Protein AF-R6WG54-F1 (afdb_monomer)

Mean predicted aligned error: 18.82 Å

Sequence (288 aa):
MKKIFFITALLAVSVAVSACHTVIPIDESSAAQSDEASYAVSVESTVNMSEEPSSEENSRDPESSEAPSVPSYESSETFSEPSSEETSEEPSEEPSETSEEPSTPDESSQADDTPVLGSLFAPYYRIMKSGKYMLKTVESKIVGGEAMPYTTTIYRDGDKAYITIEESYGATSELLIRDGSTYWLDAMSKQAIRSDGTESLDAERVLFTEGIRYLRKDIITRFDNEYECEVYTDSRGQEFTFGFSSGGVIQLYRFYDKEKKDTITIDIDVSANITAGIFEIPDDYSIS

Foldseek 3Di:
DDDDDDDPPPPPPPPPPPDDDDDDDDDDDDDDDDDDDDDDDDDDDDDDDDDDDDDDDDDDDDDDDDDDDDDDDDDDDDDDDDDDDDDDDDDDDDDDDDDDDPDDPPPPPPPPLPAPDDPLCVVLLVLVVVQFKKKKKWAWDQDPNDTWIKIWIWGGDHQWIWIWIATNVRDIWIWIGDPQWIWTADPVVLATEIDHGDDDDVSVVLDQSAQKHWDDWDWDADPNFIWTKTWIAHPVRFIKIWTAHPVSFTFWIWGQDPVVNDIGIMTMHMGSDDDPPSNPRDPSHDYD

Structure (mmCIF, N/CA/C/O backbone):
data_AF-R6WG54-F1
#
_entry.id   AF-R6WG54-F1
#
loop_
_atom_site.group_PDB
_atom_site.id
_atom_site.type_symbol
_atom_site.label_atom_id
_atom_site.label_alt_id
_atom_site.label_comp_id
_atom_site.label_asym_id
_atom_site.label_entity_id
_atom_site.label_seq_id
_atom_site.pdbx_PDB_ins_code
_atom_site.Cartn_x
_atom_site.Cartn_y
_atom_site.Cartn_z
_atom_site.occupancy
_atom_site.B_iso_or_equiv
_atom_site.auth_seq_id
_atom_site.auth_comp_id
_atom_site.auth_asym_id
_atom_site.auth_atom_id
_atom_site.pdbx_PDB_model_num
ATOM 1 N N . MET A 1 1 ? 14.558 -21.535 15.789 1.00 32.94 1 MET A N 1
ATOM 2 C CA . MET A 1 1 ? 14.447 -20.077 16.015 1.00 32.94 1 MET A CA 1
ATOM 3 C C . MET A 1 1 ? 15.126 -19.362 14.854 1.00 32.94 1 MET A C 1
ATOM 5 O O . MET A 1 1 ? 16.347 -19.397 14.770 1.00 32.94 1 MET A O 1
ATOM 9 N N . LYS A 1 2 ? 14.358 -18.817 13.904 1.00 29.52 2 LYS A N 1
ATOM 10 C CA . LYS A 1 2 ? 14.898 -18.012 12.796 1.00 29.52 2 LYS A CA 1
ATOM 11 C C . LYS A 1 2 ? 15.005 -16.565 13.281 1.00 29.52 2 LYS A C 1
ATOM 13 O O . LYS A 1 2 ? 13.999 -15.987 13.674 1.00 29.52 2 LYS A O 1
ATOM 18 N N . LYS A 1 3 ? 16.220 -16.014 13.303 1.00 24.98 3 LYS A N 1
ATOM 19 C CA . LYS A 1 3 ? 16.457 -14.586 13.547 1.00 24.98 3 LYS A CA 1
ATOM 20 C C . LYS A 1 3 ? 16.006 -13.825 12.301 1.00 24.98 3 LYS A C 1
ATOM 22 O O . LYS A 1 3 ? 16.559 -14.052 11.229 1.00 24.98 3 LYS A O 1
ATOM 27 N N . ILE A 1 4 ? 14.984 -12.987 12.437 1.00 29.50 4 ILE A N 1
ATOM 28 C CA . ILE A 1 4 ? 14.577 -12.036 11.402 1.00 29.50 4 ILE A CA 1
ATOM 29 C C . ILE A 1 4 ? 15.494 -10.825 11.572 1.00 29.50 4 ILE A C 1
ATOM 31 O O . ILE A 1 4 ? 15.492 -10.193 12.625 1.00 29.50 4 ILE A O 1
ATOM 35 N N . PHE A 1 5 ? 16.339 -10.570 10.578 1.00 25.98 5 PHE A N 1
ATOM 36 C CA . PHE A 1 5 ? 17.114 -9.339 10.502 1.00 25.98 5 PHE A CA 1
ATOM 37 C C . PHE A 1 5 ? 16.206 -8.243 9.944 1.00 25.98 5 PHE A C 1
ATOM 39 O O . PHE A 1 5 ? 15.609 -8.419 8.883 1.00 25.98 5 PHE A O 1
ATOM 46 N N . PHE A 1 6 ? 16.105 -7.127 10.662 1.00 28.73 6 PHE A N 1
ATOM 47 C CA . PHE A 1 6 ? 15.603 -5.877 10.108 1.00 28.73 6 PHE A CA 1
ATOM 48 C C . PHE A 1 6 ? 16.621 -5.393 9.077 1.00 28.73 6 PHE A C 1
ATOM 50 O O . PHE A 1 6 ? 17.771 -5.119 9.422 1.00 28.73 6 PHE A O 1
ATOM 57 N N . ILE A 1 7 ? 16.218 -5.342 7.812 1.00 27.00 7 ILE A N 1
ATOM 58 C CA . ILE A 1 7 ? 16.971 -4.643 6.776 1.00 27.00 7 ILE A CA 1
ATOM 59 C C . ILE A 1 7 ? 16.241 -3.325 6.572 1.00 27.00 7 ILE A C 1
ATOM 61 O O . ILE A 1 7 ? 15.186 -3.281 5.953 1.00 27.00 7 ILE A O 1
ATOM 65 N N . THR A 1 8 ? 16.796 -2.256 7.134 1.00 33.03 8 THR A N 1
ATOM 66 C CA . THR A 1 8 ? 16.522 -0.902 6.666 1.00 33.03 8 THR A CA 1
ATOM 67 C C . THR A 1 8 ? 17.026 -0.846 5.227 1.00 33.03 8 THR A C 1
ATOM 69 O O . THR A 1 8 ? 18.232 -0.973 5.004 1.00 33.03 8 THR A O 1
ATOM 72 N N . ALA A 1 9 ? 16.131 -0.712 4.250 1.00 30.55 9 ALA A N 1
ATOM 73 C CA . ALA A 1 9 ? 16.515 -0.465 2.867 1.00 30.55 9 ALA A CA 1
ATOM 74 C C . ALA A 1 9 ? 17.183 0.918 2.784 1.00 30.55 9 ALA A C 1
ATOM 76 O O . ALA A 1 9 ? 16.536 1.948 2.606 1.00 30.55 9 ALA A O 1
ATOM 77 N N . LEU A 1 10 ? 18.502 0.952 2.975 1.00 28.56 10 LEU A N 1
ATOM 78 C CA . LEU A 1 10 ? 19.323 2.099 2.625 1.00 28.56 10 LEU A CA 1
ATOM 79 C C . LEU A 1 10 ? 19.495 2.045 1.105 1.00 28.56 10 LEU A C 1
ATOM 81 O O . LEU A 1 10 ? 20.411 1.405 0.592 1.00 28.56 10 LEU A O 1
ATOM 85 N N . LEU A 1 11 ? 18.559 2.655 0.382 1.00 32.75 11 LEU A N 1
ATOM 86 C CA . LEU A 1 11 ? 18.630 2.806 -1.068 1.00 32.75 11 LEU A CA 1
ATOM 87 C C . LEU A 1 11 ? 19.753 3.810 -1.372 1.00 32.75 11 LEU A C 1
ATOM 89 O O . LEU A 1 11 ? 19.549 5.018 -1.457 1.00 32.75 11 LEU A O 1
ATOM 93 N N . ALA A 1 12 ? 20.987 3.309 -1.433 1.00 26.89 12 ALA A N 1
ATOM 94 C CA . ALA A 1 12 ? 22.136 4.069 -1.890 1.00 26.89 12 ALA A CA 1
ATOM 95 C C . ALA A 1 12 ? 22.034 4.206 -3.413 1.00 26.89 12 ALA A C 1
ATOM 97 O O . ALA A 1 12 ? 22.537 3.372 -4.162 1.00 26.89 12 ALA A O 1
ATOM 98 N N . VAL A 1 13 ? 21.362 5.260 -3.874 1.00 30.48 13 VAL A N 1
ATOM 99 C CA . VAL A 1 13 ? 21.419 5.680 -5.276 1.00 30.48 13 VAL A CA 1
ATOM 100 C C . VAL A 1 13 ? 22.830 6.213 -5.531 1.00 30.48 13 VAL A C 1
ATOM 102 O O . VAL A 1 13 ? 23.146 7.365 -5.234 1.00 30.48 13 VAL A O 1
ATOM 105 N N . SER A 1 14 ? 23.722 5.362 -6.040 1.00 26.53 14 SER A N 1
ATOM 106 C CA . SER A 1 14 ? 25.010 5.816 -6.556 1.00 26.53 14 SER A CA 1
ATOM 107 C C . SER A 1 14 ? 24.777 6.508 -7.897 1.00 26.53 14 SER A C 1
ATOM 109 O O . SER A 1 14 ? 24.637 5.854 -8.930 1.00 26.53 14 SER A O 1
ATOM 111 N N . VAL A 1 15 ? 24.742 7.840 -7.892 1.00 30.48 15 VAL A N 1
ATOM 112 C CA . VAL A 1 15 ? 24.846 8.633 -9.119 1.00 30.48 15 VAL A CA 1
ATOM 113 C C . VAL A 1 15 ? 26.263 8.449 -9.658 1.00 30.48 15 VAL A C 1
ATOM 115 O O . VAL A 1 15 ? 27.225 9.007 -9.129 1.00 30.48 15 VAL A O 1
ATOM 118 N N . ALA A 1 16 ? 26.410 7.639 -10.704 1.00 27.44 16 ALA A N 1
ATOM 119 C CA . ALA A 1 16 ? 27.640 7.582 -11.474 1.00 27.44 16 ALA A CA 1
ATOM 120 C C . ALA A 1 16 ? 27.779 8.893 -12.265 1.00 27.44 16 ALA A C 1
ATOM 122 O O . ALA A 1 16 ? 27.243 9.045 -13.361 1.00 27.44 16 ALA A O 1
ATOM 123 N N . VAL A 1 17 ? 28.501 9.861 -11.698 1.00 29.77 17 VAL A N 1
ATOM 124 C CA . VAL A 1 17 ? 28.990 11.029 -12.437 1.00 29.77 17 VAL A CA 1
ATOM 125 C C . VAL A 1 17 ? 30.068 10.532 -13.399 1.00 29.77 17 VAL A C 1
ATOM 127 O O . VAL A 1 17 ? 31.213 10.301 -13.012 1.00 29.77 17 VAL A O 1
ATOM 130 N N . SER A 1 18 ? 29.692 10.322 -14.660 1.00 28.94 18 SER A N 1
ATOM 131 C CA . SER A 1 18 ? 30.647 10.036 -15.729 1.00 28.94 18 SER A CA 1
ATOM 132 C C . SER A 1 18 ? 31.513 11.271 -15.967 1.00 28.94 18 SER A C 1
ATOM 134 O O . SER A 1 18 ? 31.065 12.284 -16.505 1.00 28.94 18 SER A O 1
ATOM 136 N N . ALA A 1 19 ? 32.768 11.174 -15.539 1.00 26.80 19 ALA A N 1
ATOM 137 C CA . ALA A 1 19 ? 33.803 12.168 -15.740 1.00 26.80 19 ALA A CA 1
ATOM 138 C C . ALA A 1 19 ? 34.118 12.347 -17.236 1.00 26.80 19 ALA A C 1
ATOM 140 O O . ALA A 1 19 ? 34.804 11.523 -17.837 1.00 26.80 19 ALA A O 1
ATOM 141 N N . CYS A 1 20 ? 33.707 13.474 -17.819 1.00 29.47 20 CYS A N 1
ATOM 142 C CA . CYS A 1 20 ? 34.452 14.065 -18.926 1.00 29.47 20 CYS A CA 1
ATOM 143 C C . CYS A 1 20 ? 35.583 14.906 -18.329 1.00 29.47 20 CYS A C 1
ATOM 145 O O . CYS A 1 20 ? 35.355 15.911 -17.659 1.00 29.47 20 CYS A O 1
ATOM 147 N N . HIS A 1 21 ? 36.813 14.443 -18.542 1.00 30.92 21 HIS A N 1
ATOM 148 C CA . HIS A 1 21 ? 38.043 15.150 -18.220 1.00 30.92 21 HIS A CA 1
ATOM 149 C C . HIS A 1 21 ? 38.045 16.569 -18.800 1.00 30.92 21 HIS A C 1
ATOM 151 O O . HIS A 1 21 ? 38.021 16.752 -20.014 1.00 30.92 21 HIS A O 1
ATOM 157 N N . THR A 1 22 ? 38.216 17.574 -17.948 1.00 28.94 22 THR A N 1
ATOM 158 C CA . THR A 1 22 ? 39.051 18.731 -18.281 1.00 28.94 22 THR A CA 1
ATOM 159 C C . THR A 1 22 ? 39.780 19.144 -17.011 1.00 28.94 22 THR A C 1
ATOM 161 O O . THR A 1 22 ? 39.198 19.667 -16.067 1.00 28.94 22 THR A O 1
ATOM 164 N N . VAL A 1 23 ? 41.068 18.813 -16.983 1.00 31.70 23 VAL A N 1
ATOM 165 C CA . VAL A 1 23 ? 42.039 19.294 -16.004 1.00 31.70 23 VAL A CA 1
ATOM 166 C C . VAL A 1 23 ? 42.178 20.800 -16.208 1.00 31.70 23 VAL A C 1
ATOM 168 O O . VAL A 1 23 ? 42.553 21.225 -17.297 1.00 31.70 23 VAL A O 1
ATOM 171 N N . ILE A 1 24 ? 41.902 21.599 -15.179 1.00 31.53 24 ILE A N 1
ATOM 172 C CA . ILE A 1 24 ? 42.338 22.997 -15.133 1.00 31.53 24 ILE A CA 1
ATOM 173 C C . ILE A 1 24 ? 43.367 23.093 -14.001 1.00 31.53 24 ILE A C 1
ATOM 175 O O . ILE A 1 24 ? 43.006 22.856 -12.846 1.00 31.53 24 ILE A O 1
ATOM 179 N N . PRO A 1 25 ? 44.652 23.349 -14.306 1.00 34.09 25 PRO A N 1
ATOM 180 C CA . PRO A 1 25 ? 45.679 23.508 -13.289 1.00 34.09 25 PRO A CA 1
ATOM 181 C C . PRO A 1 25 ? 45.531 24.858 -12.578 1.00 34.09 25 PRO A C 1
ATOM 183 O O . PRO A 1 25 ? 45.172 25.866 -13.184 1.00 34.09 25 PRO A O 1
ATOM 186 N N . ILE A 1 26 ? 45.835 24.853 -11.284 1.00 34.72 26 ILE A N 1
ATOM 187 C CA . ILE A 1 26 ? 46.080 26.051 -10.484 1.00 34.72 26 ILE A CA 1
ATOM 188 C C . ILE A 1 26 ? 47.481 26.544 -10.850 1.00 34.72 26 ILE A C 1
ATOM 190 O O . ILE A 1 26 ? 48.433 25.793 -10.646 1.00 34.72 26 ILE A O 1
ATOM 194 N N . ASP A 1 27 ? 47.610 27.775 -11.350 1.00 29.64 27 ASP A N 1
ATOM 195 C CA . ASP A 1 27 ? 48.845 28.542 -11.176 1.00 29.64 27 ASP A CA 1
ATOM 196 C C . ASP A 1 27 ? 48.614 30.063 -11.226 1.00 29.64 27 ASP A C 1
ATOM 198 O O . ASP A 1 27 ? 47.622 30.563 -11.760 1.00 29.64 27 ASP A O 1
ATOM 202 N N . GLU A 1 28 ? 49.537 30.756 -10.576 1.00 33.00 28 GLU A N 1
ATOM 203 C CA . GLU A 1 28 ? 49.539 32.134 -10.114 1.00 33.00 28 GLU A CA 1
ATOM 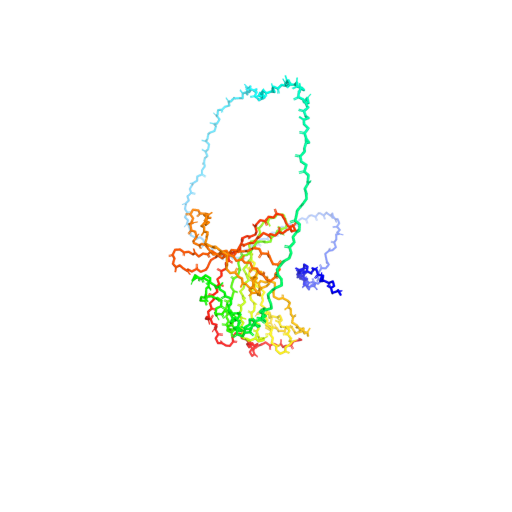204 C C . GLU A 1 28 ? 49.634 33.225 -11.204 1.00 33.00 28 GLU A C 1
ATOM 206 O O . GLU A 1 28 ? 50.226 33.057 -12.262 1.00 33.00 28 GLU A O 1
ATOM 211 N N . SER A 1 29 ? 49.167 34.418 -10.814 1.00 30.41 29 SER A N 1
ATOM 212 C CA . SER A 1 29 ? 49.773 35.736 -11.069 1.00 30.41 29 SER A CA 1
ATOM 213 C C . SER A 1 29 ? 49.938 36.292 -12.503 1.00 30.41 29 SER A C 1
ATOM 215 O O . SER A 1 29 ? 50.708 35.823 -13.333 1.00 30.41 29 SER A O 1
ATOM 217 N N . SER A 1 30 ? 49.413 37.519 -12.623 1.00 33.22 30 SER A N 1
ATOM 218 C CA . SER A 1 30 ? 49.948 38.700 -13.329 1.00 33.22 30 SER A CA 1
ATOM 219 C C . SER A 1 30 ? 49.578 39.007 -14.796 1.00 33.22 30 SER A C 1
ATOM 221 O O . SER A 1 30 ? 49.969 38.339 -15.740 1.00 33.22 30 SER A O 1
ATOM 223 N N . ALA A 1 31 ? 48.960 40.194 -14.904 1.00 32.31 31 ALA A N 1
ATOM 224 C CA . ALA A 1 31 ? 49.192 41.280 -15.864 1.00 32.31 31 ALA A CA 1
ATOM 225 C C . ALA A 1 31 ? 48.566 41.261 -17.280 1.00 32.31 31 ALA A C 1
ATOM 227 O O . ALA A 1 31 ? 48.986 40.540 -18.173 1.00 32.31 31 ALA A O 1
ATOM 228 N N . ALA A 1 32 ? 47.730 42.297 -17.458 1.00 33.97 32 ALA A N 1
ATOM 229 C CA . ALA A 1 32 ? 47.707 43.275 -18.556 1.00 33.97 32 ALA A CA 1
ATOM 230 C C . ALA A 1 32 ? 46.854 43.018 -19.817 1.00 33.97 32 ALA A C 1
ATOM 232 O O . ALA A 1 32 ? 47.120 42.104 -20.582 1.00 33.97 32 ALA A O 1
ATOM 233 N N . GLN A 1 33 ? 45.972 44.015 -20.043 1.00 31.48 33 GLN A N 1
ATOM 234 C CA . GLN A 1 33 ? 45.528 44.614 -21.319 1.00 31.48 33 GLN A CA 1
ATOM 235 C C . GLN A 1 33 ? 44.746 43.723 -22.295 1.00 31.48 33 GLN A C 1
ATOM 237 O O . GLN A 1 33 ? 45.021 42.546 -22.437 1.00 31.48 33 GLN A O 1
ATOM 242 N N . SER A 1 34 ? 43.821 44.194 -23.122 1.00 33.28 34 SER A N 1
ATOM 243 C CA . SER A 1 34 ? 42.994 45.394 -23.285 1.00 33.28 34 SER A CA 1
ATOM 244 C C . SER A 1 34 ? 42.175 45.102 -24.557 1.00 33.28 34 SER A C 1
ATOM 246 O O . SER A 1 34 ? 42.659 44.400 -25.442 1.00 33.28 34 SER A O 1
ATOM 248 N N . ASP A 1 35 ? 41.005 45.727 -24.646 1.00 31.23 35 ASP A N 1
ATOM 249 C CA . ASP A 1 35 ? 40.344 46.184 -25.877 1.00 31.23 35 ASP A CA 1
ATOM 250 C C . ASP A 1 35 ? 39.426 45.264 -26.716 1.00 31.23 35 ASP A C 1
ATOM 252 O O . ASP A 1 35 ? 39.815 44.247 -27.281 1.00 31.23 35 ASP A O 1
ATOM 256 N N . GLU A 1 36 ? 38.207 45.818 -26.849 1.00 36.81 36 GLU A N 1
ATOM 257 C CA . GLU A 1 36 ? 37.288 45.875 -28.003 1.00 36.81 36 GLU A CA 1
ATOM 258 C C . GLU A 1 36 ? 36.483 44.600 -28.338 1.00 36.81 36 GLU A C 1
ATOM 260 O O . GLU A 1 36 ? 37.021 43.574 -28.735 1.00 36.81 36 GLU A O 1
ATOM 265 N N . ALA A 1 37 ? 35.172 44.549 -28.047 1.00 33.34 37 ALA A N 1
ATOM 266 C CA . ALA A 1 37 ? 34.042 45.217 -28.735 1.00 33.34 37 ALA A CA 1
ATOM 267 C C . ALA A 1 37 ? 33.799 44.634 -30.145 1.00 33.34 37 ALA A C 1
ATOM 269 O O . ALA A 1 37 ? 34.737 44.441 -30.899 1.00 33.34 37 ALA A O 1
ATOM 270 N N . SER A 1 38 ? 32.601 44.371 -30.670 1.00 33.59 38 SER A N 1
ATOM 271 C CA . SER A 1 38 ? 31.180 44.392 -30.281 1.00 33.59 38 SER A CA 1
ATOM 272 C C . SER A 1 38 ? 30.409 43.955 -31.557 1.00 33.59 38 SER A C 1
ATOM 274 O O . SER A 1 38 ? 31.032 43.734 -32.593 1.00 33.59 38 SER A O 1
ATOM 276 N N . TYR A 1 39 ? 29.068 43.942 -31.500 1.00 36.31 39 TYR A N 1
ATOM 277 C CA . TYR A 1 39 ? 28.055 43.712 -32.562 1.00 36.31 39 TYR A CA 1
ATOM 278 C C . TYR A 1 39 ? 27.536 42.260 -32.649 1.00 36.31 39 TYR A C 1
ATOM 280 O O . TYR A 1 39 ? 28.319 41.326 -32.734 1.00 36.31 39 TYR A O 1
ATOM 288 N N . ALA A 1 40 ? 26.225 41.976 -32.629 1.00 36.66 40 ALA A N 1
ATOM 289 C CA . ALA A 1 40 ? 25.041 42.782 -32.970 1.00 36.66 40 ALA A CA 1
ATOM 290 C C . ALA A 1 40 ? 23.772 42.236 -32.237 1.00 36.66 40 ALA A C 1
ATOM 292 O O . ALA A 1 40 ? 23.682 41.028 -32.052 1.00 36.66 40 ALA A O 1
ATOM 293 N N . VAL A 1 41 ? 22.883 43.095 -31.683 1.00 32.16 41 VAL A N 1
ATOM 294 C CA . VAL A 1 41 ? 21.535 43.501 -32.219 1.00 32.16 41 VAL A CA 1
ATOM 295 C C . VAL A 1 41 ? 20.428 42.451 -31.907 1.00 32.16 41 VAL A C 1
ATOM 297 O O . VAL A 1 41 ? 20.648 41.281 -32.172 1.00 32.16 41 VAL A O 1
ATOM 300 N N . SER A 1 42 ? 19.247 42.691 -31.300 1.00 34.56 42 SER A N 1
ATOM 301 C CA . SER A 1 42 ? 18.254 43.797 -31.274 1.00 34.56 42 SER A CA 1
ATOM 302 C C . SER A 1 42 ? 17.435 43.803 -29.955 1.00 34.56 42 SER A C 1
ATOM 304 O O . SER A 1 42 ? 17.148 42.732 -29.434 1.00 34.56 42 SER A O 1
ATOM 306 N N . VAL A 1 43 ? 17.185 44.956 -29.312 1.00 37.31 43 VAL A N 1
ATOM 307 C CA . VAL A 1 43 ? 15.997 45.872 -29.318 1.00 37.31 43 VAL A CA 1
ATOM 308 C C . VAL A 1 43 ? 14.723 45.418 -28.559 1.00 37.31 43 VAL A C 1
ATOM 310 O O . VAL A 1 43 ? 13.952 44.591 -29.029 1.00 37.31 43 VAL A O 1
ATOM 313 N N . GLU A 1 44 ? 14.550 46.073 -27.400 1.00 36.72 44 GLU A N 1
ATOM 314 C CA . GLU A 1 44 ? 13.380 46.615 -26.664 1.00 36.72 44 GLU A CA 1
ATOM 315 C C . GLU A 1 44 ? 11.923 46.183 -26.954 1.00 36.72 44 GLU A C 1
ATOM 317 O O . GLU A 1 44 ? 11.428 46.315 -28.069 1.00 36.72 44 GLU A O 1
ATOM 322 N N . SER A 1 45 ? 11.159 45.951 -25.868 1.00 32.09 45 SER A N 1
ATOM 323 C CA . SER A 1 45 ? 9.980 46.786 -25.552 1.00 32.09 45 SER A CA 1
ATOM 324 C C . SER A 1 45 ? 9.537 46.688 -24.072 1.00 32.09 45 SER A C 1
ATOM 326 O O . SER A 1 45 ? 9.260 45.610 -23.559 1.00 32.09 45 SER A O 1
ATOM 328 N N . THR A 1 46 ? 9.526 47.861 -23.430 1.00 38.81 46 THR A N 1
ATOM 329 C CA . THR A 1 46 ? 8.869 48.381 -22.205 1.00 38.81 46 THR A CA 1
ATOM 330 C C . THR A 1 46 ? 7.976 47.488 -21.327 1.00 38.81 46 THR A C 1
ATOM 332 O O . THR A 1 46 ? 7.057 46.884 -21.859 1.00 38.81 46 THR A O 1
ATOM 335 N N . VAL A 1 47 ? 8.089 47.626 -19.989 1.00 35.56 47 VAL A N 1
ATOM 336 C CA . VAL A 1 47 ? 7.028 48.132 -19.071 1.00 35.56 47 VAL A CA 1
ATOM 337 C C . VAL A 1 47 ? 7.665 48.641 -17.755 1.00 35.56 47 VAL A C 1
ATOM 339 O O . VAL A 1 47 ? 8.460 47.949 -17.128 1.00 35.56 47 VAL A O 1
ATOM 342 N N . ASN A 1 48 ? 7.289 49.863 -17.355 1.00 38.94 48 ASN A N 1
ATOM 343 C CA . ASN A 1 48 ? 7.527 50.501 -16.051 1.00 38.94 48 ASN A CA 1
ATOM 344 C C . ASN A 1 48 ? 6.883 49.718 -14.893 1.00 38.94 48 ASN A C 1
ATOM 346 O O . ASN A 1 48 ? 5.696 49.423 -14.981 1.00 38.94 48 ASN A O 1
ATOM 350 N N . MET A 1 49 ? 7.558 49.609 -13.747 1.00 35.81 49 MET A N 1
ATOM 351 C CA . MET A 1 49 ? 6.976 50.080 -12.483 1.00 35.81 49 MET A CA 1
ATOM 352 C C . MET A 1 49 ? 8.065 50.379 -11.452 1.00 35.81 49 MET A C 1
ATOM 354 O O . MET A 1 49 ? 8.944 49.568 -11.182 1.00 35.81 49 MET A O 1
ATOM 358 N N . SER A 1 50 ? 7.992 51.605 -10.946 1.00 43.28 50 SER A N 1
ATOM 359 C CA . SER A 1 50 ? 8.758 52.172 -9.847 1.00 43.28 50 SER A CA 1
ATOM 360 C C . SER A 1 50 ? 8.444 51.470 -8.531 1.00 43.28 50 SER A C 1
ATOM 362 O O . SER A 1 50 ? 7.280 51.163 -8.311 1.00 43.28 50 SER A O 1
ATOM 364 N N . GLU A 1 51 ? 9.426 51.365 -7.634 1.00 37.28 51 GLU A N 1
ATOM 365 C CA . GLU A 1 51 ? 9.251 51.658 -6.204 1.00 37.28 51 GLU A CA 1
ATOM 366 C C . GLU A 1 51 ? 10.595 51.626 -5.466 1.00 37.28 51 GLU A C 1
ATOM 368 O O . GLU A 1 51 ? 11.334 50.655 -5.559 1.00 37.28 51 GLU A O 1
ATOM 373 N N . GLU A 1 52 ? 10.907 52.744 -4.807 1.00 45.00 52 GLU A N 1
ATOM 374 C CA . GLU A 1 52 ? 11.549 52.933 -3.490 1.00 45.00 52 GLU A CA 1
ATOM 375 C C . GLU A 1 52 ? 11.890 54.444 -3.360 1.00 45.00 52 GLU A C 1
ATOM 377 O O . GLU A 1 52 ? 11.976 55.105 -4.404 1.00 45.00 52 GLU A O 1
ATOM 382 N N . PRO A 1 53 ? 12.082 55.059 -2.163 1.00 53.28 53 PRO A N 1
ATOM 383 C CA . PRO A 1 53 ? 12.353 54.449 -0.847 1.00 53.28 53 PRO A CA 1
ATOM 384 C C . PRO A 1 53 ? 11.662 55.122 0.385 1.00 53.28 53 PRO A C 1
ATOM 386 O O . PRO A 1 53 ? 11.014 56.160 0.277 1.00 53.28 53 PRO A O 1
ATOM 389 N N . SER A 1 54 ? 11.979 54.586 1.578 1.00 35.88 54 SER A N 1
ATOM 390 C CA . SER A 1 54 ? 12.276 55.317 2.840 1.00 35.88 54 SER A CA 1
ATOM 391 C C . SER A 1 54 ? 11.148 55.808 3.776 1.00 35.88 54 SER A C 1
ATOM 393 O O . SER A 1 54 ? 10.344 56.671 3.429 1.00 35.88 54 SER A O 1
ATOM 395 N N . SER A 1 55 ? 11.183 55.345 5.039 1.00 40.41 55 SER A N 1
ATOM 396 C CA . SER A 1 55 ? 11.483 56.143 6.266 1.00 40.41 55 SER A CA 1
ATOM 397 C C . SER A 1 55 ? 11.375 55.240 7.517 1.00 40.41 55 SER A C 1
ATOM 399 O O . SER A 1 55 ? 10.386 54.537 7.696 1.00 40.41 55 SER A O 1
ATOM 401 N N . GLU A 1 56 ? 12.489 54.985 8.217 1.00 39.72 56 GLU A N 1
ATOM 402 C CA . GLU A 1 56 ? 12.881 55.590 9.515 1.00 39.72 56 GLU A CA 1
ATOM 403 C C . GLU A 1 56 ? 11.867 55.349 10.651 1.00 39.72 56 GLU A C 1
ATOM 405 O O . GLU A 1 56 ? 10.751 55.853 10.660 1.00 39.72 56 GLU A O 1
ATOM 410 N N . GLU A 1 57 ? 12.185 54.394 11.526 1.00 38.16 57 GLU A N 1
ATOM 411 C CA . GLU A 1 57 ? 12.709 54.624 12.886 1.00 38.16 57 GLU A CA 1
ATOM 412 C C . GLU A 1 57 ? 11.658 55.115 13.893 1.00 38.16 57 GLU A C 1
ATOM 414 O O . GLU A 1 57 ? 11.244 56.271 13.906 1.00 38.16 57 GLU A O 1
ATOM 419 N N . ASN A 1 58 ? 11.352 54.260 14.873 1.00 35.19 58 ASN A N 1
ATOM 420 C CA . ASN A 1 58 ? 11.381 54.743 16.243 1.00 35.19 58 ASN A CA 1
ATOM 421 C C . ASN A 1 58 ? 11.922 53.665 17.181 1.00 35.19 58 ASN A C 1
ATOM 423 O O . ASN A 1 58 ? 11.481 52.517 17.201 1.00 35.19 58 ASN A O 1
ATOM 427 N N . SER A 1 59 ? 12.925 54.087 17.928 1.00 42.31 59 SER A N 1
ATOM 428 C CA . SER A 1 59 ? 13.720 53.351 18.888 1.00 42.31 59 SER A CA 1
ATOM 429 C C . SER A 1 59 ? 13.127 53.501 20.294 1.00 42.31 59 SER A C 1
ATOM 431 O O . SER A 1 59 ? 12.710 54.595 20.674 1.00 42.31 59 SER A O 1
ATOM 433 N N . ARG A 1 60 ? 13.137 52.422 21.093 1.00 42.59 60 ARG A N 1
ATOM 434 C CA . ARG A 1 60 ? 13.809 52.323 22.412 1.00 42.59 60 ARG A CA 1
ATOM 435 C C . ARG A 1 60 ? 13.369 51.087 23.217 1.00 42.59 60 ARG A C 1
ATOM 437 O O . ARG A 1 60 ? 12.196 50.751 23.307 1.00 42.59 60 ARG A O 1
ATOM 444 N N . ASP A 1 61 ? 14.412 50.484 23.771 1.00 43.62 61 ASP A N 1
ATOM 445 C CA . ASP A 1 61 ? 14.629 49.298 24.619 1.00 43.62 61 ASP A CA 1
ATOM 446 C C . ASP A 1 61 ? 14.324 49.599 26.122 1.00 43.62 61 ASP A C 1
ATOM 448 O O . ASP A 1 61 ? 13.951 50.742 26.409 1.00 43.62 61 ASP A O 1
ATOM 452 N N . PRO A 1 62 ? 14.714 48.782 27.134 1.00 62.09 62 PRO A N 1
ATOM 453 C CA . PRO A 1 62 ? 14.459 47.368 27.475 1.00 62.09 62 PRO A CA 1
ATOM 454 C C . PRO A 1 62 ? 13.900 47.204 28.929 1.00 62.09 62 PRO A C 1
ATOM 456 O O . PRO A 1 62 ? 13.597 48.175 29.613 1.00 62.09 62 PRO A O 1
ATOM 459 N N . GLU A 1 63 ? 13.878 45.949 29.409 1.00 36.03 63 GLU A N 1
ATOM 460 C CA . GLU A 1 63 ? 13.848 45.477 30.815 1.00 36.03 63 GLU A CA 1
ATOM 461 C C . GLU A 1 63 ? 12.490 45.375 31.537 1.00 36.03 63 GLU A C 1
ATOM 463 O O . GLU A 1 63 ? 11.865 46.364 31.903 1.00 36.03 63 GLU A O 1
ATOM 468 N N . SER A 1 64 ? 12.089 44.141 31.875 1.00 40.03 64 SER A N 1
ATOM 469 C CA . SER A 1 64 ? 12.087 43.662 33.273 1.00 40.03 64 SER A CA 1
ATOM 470 C C . SER A 1 64 ? 11.366 42.306 33.409 1.00 40.03 64 SER A C 1
ATOM 472 O O . SER A 1 64 ? 10.155 42.216 33.252 1.00 40.03 64 SER A O 1
ATOM 474 N N . SER A 1 65 ? 12.168 41.279 33.704 1.00 46.09 65 SER A N 1
ATOM 475 C CA . SER A 1 65 ? 12.041 40.321 34.819 1.00 46.09 65 SER A CA 1
ATOM 476 C C . SER A 1 65 ? 10.740 39.536 35.103 1.00 46.09 65 SER A C 1
ATOM 478 O O . SER A 1 65 ? 9.675 40.101 35.302 1.00 46.09 65 SER A O 1
ATOM 480 N N . GLU A 1 66 ? 10.962 38.232 35.338 1.00 41.66 66 GLU A N 1
ATOM 481 C CA . GLU A 1 66 ? 10.313 37.321 36.311 1.00 41.66 66 GLU A CA 1
ATOM 482 C C . GLU A 1 66 ? 9.414 36.188 35.774 1.00 41.66 66 GLU A C 1
ATOM 484 O O . GLU A 1 66 ? 8.217 36.317 35.545 1.00 41.66 66 GLU A O 1
ATOM 489 N N . ALA A 1 67 ? 10.012 34.995 35.726 1.00 42.47 67 ALA A N 1
ATOM 490 C CA . ALA A 1 67 ? 9.422 33.768 36.268 1.00 42.47 67 ALA A CA 1
ATOM 491 C C . ALA A 1 67 ? 10.311 33.331 37.461 1.00 42.47 67 ALA A C 1
ATOM 493 O O . ALA A 1 67 ? 11.437 33.836 37.541 1.00 42.47 67 ALA A O 1
ATOM 494 N N . PRO A 1 68 ? 9.948 32.364 38.334 1.00 49.56 68 PRO A N 1
ATOM 495 C CA . PRO A 1 68 ? 8.708 31.583 38.456 1.00 49.56 68 PRO A CA 1
ATOM 496 C C . PRO A 1 68 ? 8.170 31.542 39.915 1.00 49.56 68 PRO A C 1
ATOM 498 O O . PRO A 1 68 ? 8.813 32.027 40.841 1.00 49.56 68 PRO A O 1
ATOM 501 N N . SER A 1 69 ? 7.029 30.890 40.178 1.00 43.00 69 SER A N 1
ATOM 502 C CA . SER A 1 69 ? 6.708 30.414 41.540 1.00 43.00 69 SER A CA 1
ATOM 503 C C . SER A 1 69 ? 5.817 29.170 41.539 1.00 43.00 69 SER A C 1
ATOM 505 O O . SER A 1 69 ? 4.636 29.208 41.206 1.00 43.00 69 SER A O 1
ATOM 507 N N . VAL A 1 70 ? 6.440 28.064 41.942 1.00 50.97 70 VAL A N 1
ATOM 508 C CA . VAL A 1 70 ? 5.854 26.857 42.543 1.00 50.97 70 VAL A CA 1
ATOM 509 C C . VAL A 1 70 ? 5.296 27.165 43.937 1.00 50.97 70 VAL A C 1
ATOM 511 O O . VAL A 1 70 ? 5.834 28.034 44.623 1.00 50.97 70 VAL A O 1
ATOM 514 N N . PRO A 1 71 ? 4.357 26.346 44.436 1.00 51.50 71 PRO A N 1
ATOM 515 C CA . PRO A 1 71 ? 4.351 26.011 45.850 1.00 51.50 71 PRO A CA 1
ATOM 516 C C . PRO A 1 71 ? 4.615 24.515 46.065 1.00 51.50 71 PRO A C 1
ATOM 518 O O . PRO A 1 71 ? 3.847 23.654 45.636 1.00 51.50 71 PRO A O 1
ATOM 521 N N . SER A 1 72 ? 5.701 24.234 46.787 1.00 39.19 72 SER A N 1
ATOM 522 C CA . SER A 1 72 ? 5.881 23.008 47.562 1.00 39.19 72 SER A CA 1
ATOM 523 C C . SER A 1 72 ? 4.974 23.048 48.791 1.00 39.19 72 SER A C 1
ATOM 525 O O . SER A 1 72 ? 4.926 24.060 49.490 1.00 39.19 72 SER A O 1
ATOM 527 N N . TYR A 1 73 ? 4.333 21.928 49.108 1.00 49.72 73 TYR A N 1
ATOM 528 C CA . TYR A 1 73 ? 3.966 21.595 50.480 1.00 49.72 73 TYR A CA 1
ATOM 529 C C . TYR A 1 73 ? 4.647 20.274 50.830 1.00 49.72 73 TYR A C 1
ATOM 531 O O . TYR A 1 73 ? 4.580 19.299 50.084 1.00 49.72 73 TYR A O 1
ATOM 539 N N . GLU A 1 74 ? 5.355 20.287 51.950 1.00 42.16 74 GLU A N 1
ATOM 540 C CA . GLU A 1 74 ? 5.988 19.128 52.555 1.00 42.16 74 GLU A CA 1
ATOM 541 C C . GLU A 1 74 ? 5.155 18.670 53.761 1.00 42.16 74 GLU A C 1
ATOM 543 O O . GLU A 1 74 ? 4.608 19.494 54.493 1.00 42.16 74 GLU A O 1
ATOM 548 N N . SER A 1 75 ? 5.160 17.353 53.964 1.00 37.88 75 SER A N 1
ATOM 549 C CA . SER A 1 75 ? 5.155 16.644 55.247 1.00 37.88 75 SER A CA 1
ATOM 550 C C . SER A 1 75 ? 3.939 16.723 56.186 1.00 37.88 75 SER A C 1
ATOM 552 O O . SER A 1 75 ? 3.714 17.678 56.923 1.00 37.88 75 SER A O 1
ATOM 554 N N . SER A 1 76 ? 3.262 15.578 56.314 1.00 44.75 76 SER A N 1
ATOM 555 C CA . SER A 1 76 ? 3.105 14.922 57.622 1.00 44.75 76 SER A CA 1
ATOM 556 C C . SER A 1 76 ? 2.967 13.405 57.447 1.00 44.75 76 SER A C 1
ATOM 558 O O . SER A 1 76 ? 1.976 12.902 56.927 1.00 44.75 76 SER A O 1
ATOM 560 N N . GLU A 1 77 ? 3.988 12.673 57.893 1.00 46.16 77 GLU A N 1
ATOM 561 C CA . GLU A 1 77 ? 3.839 11.286 58.323 1.00 46.16 77 GLU A CA 1
ATOM 562 C C . GLU A 1 77 ? 3.033 11.263 59.624 1.00 46.16 77 GLU A C 1
ATOM 564 O O . GLU A 1 77 ? 3.329 12.041 60.531 1.00 46.16 77 GLU A O 1
ATOM 569 N N . THR A 1 78 ? 2.090 10.333 59.783 1.00 41.94 78 THR A N 1
ATOM 570 C CA . THR A 1 78 ? 1.920 9.640 61.070 1.00 41.94 78 THR A CA 1
ATOM 571 C C . THR A 1 78 ? 1.333 8.246 60.853 1.00 41.94 78 THR A C 1
ATOM 573 O O . THR A 1 78 ? 0.191 8.064 60.443 1.00 41.94 78 THR A O 1
ATOM 576 N N . PHE A 1 79 ? 2.191 7.280 61.155 1.00 43.38 79 PHE A N 1
ATOM 577 C CA . PHE A 1 79 ? 1.970 5.895 61.554 1.00 43.38 79 PHE A CA 1
ATOM 578 C C . PHE A 1 79 ? 0.657 5.636 62.322 1.00 43.38 79 PHE A C 1
ATOM 580 O O . PHE A 1 79 ? 0.386 6.329 63.302 1.00 43.38 79 PHE A O 1
ATOM 587 N N . SER A 1 80 ? -0.087 4.584 61.958 1.00 41.75 80 SER A N 1
ATOM 588 C CA . SER A 1 80 ? -0.889 3.753 62.881 1.00 41.75 80 SER A CA 1
ATOM 589 C C . SER A 1 80 ? -1.390 2.481 62.175 1.00 41.75 80 SER A C 1
ATOM 591 O O . SER A 1 80 ? -2.450 2.470 61.562 1.00 41.75 80 SER A O 1
ATOM 593 N N . GLU A 1 81 ? -0.622 1.404 62.300 1.00 46.62 81 GLU A N 1
ATOM 594 C CA . GLU A 1 81 ? -1.119 0.039 62.552 1.00 46.62 81 GLU A CA 1
ATOM 595 C C . GLU A 1 81 ? -0.778 -0.263 64.031 1.00 46.62 81 GLU A C 1
ATOM 597 O O . GLU A 1 81 ? 0.172 0.359 64.530 1.00 46.62 81 GLU A O 1
ATOM 602 N N . PRO A 1 82 ? -1.486 -1.149 64.774 1.00 54.25 82 PRO A N 1
ATOM 603 C CA . PRO A 1 82 ? -1.718 -2.541 64.355 1.00 54.25 82 PRO A CA 1
ATOM 604 C C . PRO A 1 82 ? -2.998 -3.225 64.909 1.00 54.25 82 PRO A C 1
ATOM 606 O O . PRO A 1 82 ? -3.823 -2.605 65.578 1.00 54.25 82 PRO A O 1
ATOM 609 N N . SER A 1 83 ? -3.038 -4.553 64.709 1.00 36.69 83 SER A N 1
ATOM 610 C CA . SER A 1 83 ? -3.645 -5.609 65.555 1.00 36.69 83 SER A CA 1
ATOM 611 C C . SER A 1 83 ? -4.918 -6.245 64.965 1.00 36.69 83 SER A C 1
ATOM 613 O O . SER A 1 83 ? -5.961 -5.603 64.903 1.00 36.69 83 SER A O 1
ATOM 615 N N . SER A 1 84 ? -4.793 -7.438 64.348 1.00 39.88 84 SER A N 1
ATOM 616 C CA . SER A 1 84 ? -4.931 -8.809 64.935 1.00 39.88 84 SER A CA 1
ATOM 617 C C . SER A 1 84 ? -6.393 -9.283 64.876 1.00 39.88 84 SER A C 1
ATOM 619 O O . SER A 1 84 ? -7.277 -8.482 65.139 1.00 39.88 84 SER A O 1
ATOM 621 N N . GLU A 1 85 ? -6.805 -10.509 64.561 1.00 40.53 85 GLU A N 1
ATOM 622 C CA . GLU A 1 85 ? -6.258 -11.870 64.414 1.00 40.53 85 GLU A CA 1
ATOM 623 C C . GLU A 1 85 ? -7.341 -12.617 63.589 1.00 40.53 85 GLU A C 1
ATOM 625 O O . GLU A 1 85 ? -8.523 -12.286 63.676 1.00 40.53 85 GLU A O 1
ATOM 630 N N . GLU A 1 86 ? -6.978 -13.424 62.594 1.00 38.59 86 GLU A N 1
ATOM 631 C CA . GLU A 1 86 ? -6.973 -14.900 62.644 1.00 38.59 86 GLU A CA 1
ATOM 632 C C . GLU A 1 86 ? -8.257 -15.587 63.149 1.00 38.59 86 GLU A C 1
ATOM 634 O O . GLU A 1 86 ? -8.687 -15.386 64.281 1.00 38.59 86 GLU A O 1
ATOM 639 N N . THR A 1 87 ? -8.819 -16.449 62.290 1.00 36.19 87 THR A N 1
ATOM 640 C CA . THR A 1 87 ? -9.446 -17.778 62.530 1.00 36.19 87 THR A CA 1
ATOM 641 C C . THR A 1 87 ? -10.398 -18.070 61.356 1.00 36.19 87 THR A C 1
ATOM 643 O O . THR A 1 87 ? -11.137 -17.188 60.935 1.00 36.19 87 THR A O 1
ATOM 646 N N . SER A 1 88 ? -10.501 -19.244 60.737 1.00 39.59 88 SER A N 1
ATOM 647 C CA . SER A 1 88 ? -9.753 -20.504 60.733 1.00 39.59 88 SER A CA 1
ATOM 648 C C . SER A 1 88 ? -10.252 -21.299 59.517 1.00 39.59 88 SER A C 1
ATOM 650 O O . SER A 1 88 ? -11.410 -21.167 59.118 1.00 39.59 88 SER A O 1
ATOM 652 N N . GLU A 1 89 ? -9.375 -22.115 58.945 1.00 38.53 89 GLU A N 1
ATOM 653 C CA . GLU A 1 89 ? -9.654 -23.062 57.865 1.00 38.53 89 GLU A CA 1
ATOM 654 C C . GLU A 1 89 ? -10.406 -24.329 58.343 1.00 38.53 89 GLU A C 1
ATOM 656 O O . GLU A 1 89 ? -10.220 -24.773 59.476 1.00 38.53 89 GLU A O 1
ATOM 661 N N . GLU A 1 90 ? -11.165 -24.913 57.395 1.00 39.12 90 GLU A N 1
ATOM 662 C CA . GLU A 1 90 ? -11.360 -26.361 57.124 1.00 39.12 90 GLU A CA 1
ATOM 663 C C . GLU A 1 90 ? -12.185 -27.287 58.069 1.00 39.12 90 GLU A C 1
ATOM 665 O O . GLU A 1 90 ? -12.482 -26.942 59.210 1.00 39.12 90 GLU A O 1
ATOM 670 N N . PRO A 1 91 ? -12.542 -28.526 57.638 1.00 50.03 91 PRO A N 1
ATOM 671 C CA . PRO A 1 91 ? -13.344 -28.911 56.463 1.00 50.03 91 PRO A CA 1
ATOM 672 C C . PRO A 1 91 ? -14.440 -29.946 56.848 1.00 50.03 91 PRO A C 1
ATOM 674 O O . PRO A 1 91 ? -14.505 -30.430 57.977 1.00 50.03 91 PRO A O 1
ATOM 677 N N . SER A 1 92 ? -15.308 -30.358 55.920 1.00 40.12 92 SER A N 1
ATOM 678 C CA . SER A 1 92 ? -16.088 -31.600 56.084 1.00 40.12 92 SER A CA 1
ATOM 679 C C . SER A 1 92 ? -16.345 -32.261 54.732 1.00 40.12 92 SER A C 1
ATOM 681 O O . SER A 1 92 ? -17.122 -31.764 53.919 1.00 40.12 92 SER A O 1
ATOM 683 N N . GLU A 1 93 ? -15.653 -33.376 54.517 1.00 40.19 93 GLU A N 1
ATOM 684 C CA . GLU A 1 93 ? -15.939 -34.390 53.505 1.00 40.19 93 GLU A CA 1
ATOM 685 C C . GLU A 1 93 ? -17.164 -35.220 53.923 1.00 40.19 93 GLU A C 1
ATOM 687 O O . GLU A 1 93 ? -17.330 -35.503 55.107 1.00 40.19 93 GLU A O 1
ATOM 692 N N . GLU A 1 94 ? -17.989 -35.648 52.964 1.00 42.53 94 GLU A N 1
ATOM 693 C CA . GLU A 1 94 ? -18.233 -37.076 52.691 1.00 42.53 94 GLU A CA 1
ATOM 694 C C . GLU A 1 94 ? -19.121 -37.274 51.438 1.00 42.53 94 GLU A C 1
ATOM 696 O O . GLU A 1 94 ? -19.765 -36.330 50.971 1.00 42.53 94 GLU A O 1
ATOM 701 N N . PRO A 1 95 ? -19.088 -38.474 50.821 1.00 46.66 95 PRO A N 1
ATOM 702 C CA . PRO A 1 95 ? -19.213 -38.647 49.380 1.00 46.66 95 PRO A CA 1
ATOM 703 C C . PRO A 1 95 ? -20.631 -39.021 48.941 1.00 46.66 95 PRO A C 1
ATOM 705 O O . PRO A 1 95 ? -21.437 -39.571 49.690 1.00 46.66 95 PRO A O 1
ATOM 708 N N . SER A 1 96 ? -20.929 -38.809 47.665 1.00 38.91 96 SER A N 1
ATOM 709 C CA . SER A 1 96 ? -22.006 -39.531 46.990 1.00 38.91 96 SER A CA 1
ATOM 710 C C . SER A 1 96 ? -21.529 -39.915 45.602 1.00 38.91 96 SER A C 1
ATOM 712 O O . SER A 1 96 ? -21.442 -39.090 44.696 1.00 38.91 96 SER A O 1
ATOM 714 N N . GLU A 1 97 ? -21.176 -41.191 45.468 1.00 43.00 97 GLU A N 1
ATOM 715 C CA . GLU A 1 97 ? -21.064 -41.850 44.180 1.00 43.00 97 GLU A CA 1
ATOM 716 C C . GLU A 1 97 ? -22.448 -41.860 43.528 1.00 43.00 97 GLU A C 1
ATOM 718 O O . GLU A 1 97 ? -23.416 -42.399 44.067 1.00 43.00 97 GLU A O 1
ATOM 723 N N . THR A 1 98 ? -22.563 -41.268 42.349 1.00 41.81 98 THR A N 1
ATOM 724 C CA . THR A 1 98 ? -23.608 -41.640 41.400 1.00 41.81 98 THR A CA 1
ATOM 725 C C . THR A 1 98 ? -22.995 -41.556 40.017 1.00 41.81 98 THR A C 1
ATOM 727 O O . THR A 1 98 ? -22.614 -40.493 39.538 1.00 41.81 98 THR A O 1
ATOM 730 N N . SER A 1 99 ? -22.794 -42.733 39.437 1.00 49.31 99 SER A N 1
ATOM 731 C CA . SER A 1 99 ? -22.309 -42.930 38.085 1.00 49.31 99 SER A CA 1
ATOM 732 C C . SER A 1 99 ? -23.323 -42.382 37.086 1.00 49.31 99 SER A C 1
ATOM 734 O O . SER A 1 99 ? -24.384 -42.973 36.910 1.00 49.31 99 SER A O 1
ATOM 736 N N . GLU A 1 100 ? -22.969 -41.305 36.395 1.00 46.66 100 GLU A N 1
ATOM 737 C CA . GLU A 1 100 ? -23.536 -40.970 35.091 1.00 46.66 100 GLU A CA 1
ATOM 738 C C . GLU A 1 100 ? -22.373 -40.671 34.141 1.00 46.66 100 GLU A C 1
ATOM 740 O O . GLU A 1 100 ? -21.478 -39.878 34.440 1.00 46.66 100 GLU A O 1
ATOM 745 N N . GLU A 1 101 ? -22.341 -41.405 33.030 1.00 51.50 101 GLU A N 1
ATOM 746 C CA . GLU A 1 101 ? -21.381 -41.243 31.943 1.00 51.50 101 GLU A CA 1
ATOM 747 C C . GLU A 1 101 ? -21.310 -39.774 31.497 1.00 51.50 101 GLU A C 1
ATOM 749 O O . GLU A 1 101 ? -22.346 -39.188 31.166 1.00 51.50 101 GLU A O 1
ATOM 754 N N . PRO A 1 102 ? -20.116 -39.166 31.391 1.00 48.78 102 PRO A N 1
ATOM 755 C CA . PRO A 1 102 ? -19.997 -37.919 30.665 1.00 48.78 102 PRO A CA 1
ATOM 756 C C . PRO A 1 102 ? -20.194 -38.234 29.181 1.00 48.78 102 PRO A C 1
ATOM 758 O O . PRO A 1 102 ? -19.311 -38.774 28.514 1.00 48.78 102 PRO A O 1
ATOM 761 N N . SER A 1 103 ? -21.380 -37.903 28.669 1.00 50.41 103 SER A N 1
ATOM 762 C CA . SER A 1 103 ? -21.613 -37.790 27.233 1.00 50.41 103 SER A CA 1
ATOM 763 C C . SER A 1 103 ? -20.569 -36.826 26.675 1.00 50.41 103 SER A C 1
ATOM 765 O O . SER A 1 103 ? -20.509 -35.662 27.073 1.00 50.41 103 SER A O 1
ATOM 767 N N . THR A 1 104 ? -19.703 -37.338 25.806 1.00 58.81 104 THR A N 1
ATOM 768 C CA . THR A 1 104 ? -18.697 -36.554 25.091 1.00 58.81 104 THR A CA 1
ATOM 769 C C . THR A 1 104 ? -19.376 -35.368 24.406 1.00 58.81 104 THR A C 1
ATOM 771 O O . THR A 1 104 ? -20.341 -35.595 23.668 1.00 58.81 104 THR A O 1
ATOM 774 N N . PRO A 1 105 ? -18.912 -34.123 24.609 1.00 54.72 105 PRO A N 1
ATOM 775 C CA . PRO A 1 105 ? -19.370 -33.008 23.800 1.00 54.72 105 PRO A CA 1
ATOM 776 C C . PRO A 1 105 ? -19.007 -33.298 22.346 1.00 54.72 105 PRO A C 1
ATOM 778 O O . PRO A 1 105 ? -17.867 -33.646 22.041 1.00 54.72 105 PRO A O 1
ATOM 781 N N . ASP A 1 106 ? -19.998 -33.187 21.471 1.00 46.00 106 ASP A N 1
ATOM 782 C CA . ASP A 1 106 ? -19.850 -33.285 20.026 1.00 46.00 106 ASP A CA 1
ATOM 783 C C . ASP A 1 106 ? -18.976 -32.104 19.555 1.00 46.00 106 ASP A C 1
ATOM 785 O O . ASP A 1 106 ? -19.458 -31.001 19.293 1.00 46.00 106 ASP A O 1
ATOM 789 N N . GLU A 1 107 ? -17.653 -32.289 19.540 1.00 49.62 107 GLU A N 1
ATOM 790 C CA . GLU A 1 107 ? -16.691 -31.357 18.943 1.00 49.62 107 GLU A CA 1
ATOM 791 C C . GLU A 1 107 ? -16.771 -31.484 17.415 1.00 49.62 107 GLU A C 1
ATOM 793 O O . GLU A 1 107 ? -15.916 -32.063 16.746 1.00 49.62 107 GLU A O 1
ATOM 798 N N . SER A 1 108 ? -17.845 -30.963 16.829 1.00 53.03 108 SER A N 1
ATOM 799 C CA . SER A 1 108 ? -17.899 -30.754 15.384 1.00 53.03 108 SER A CA 1
ATOM 800 C C . SER A 1 108 ? -18.774 -29.567 15.009 1.00 53.03 108 SER A C 1
ATOM 802 O O . SER A 1 108 ? -19.711 -29.644 14.222 1.00 53.03 108 SER A O 1
ATOM 804 N N . SER A 1 109 ? -18.415 -28.409 15.543 1.00 44.91 109 SER A N 1
ATOM 805 C CA . SER A 1 109 ? -18.534 -27.179 14.774 1.00 44.91 109 SER A CA 1
ATOM 806 C C . SER A 1 109 ? -17.115 -26.745 14.471 1.00 44.91 109 SER A C 1
ATOM 808 O O . SER A 1 109 ? -16.475 -26.074 15.280 1.00 44.91 109 SER A O 1
ATOM 810 N N . GLN A 1 110 ? -16.607 -27.195 13.326 1.00 43.59 110 GLN A N 1
ATOM 811 C CA . GLN A 1 110 ? -15.473 -26.565 12.673 1.00 43.59 110 GLN A CA 1
ATOM 812 C C . GLN A 1 110 ? -15.891 -25.104 12.488 1.00 43.59 110 GLN A C 1
ATOM 814 O O . GLN A 1 110 ? -16.687 -24.794 11.605 1.00 43.59 110 GLN A O 1
ATOM 819 N N . ALA A 1 111 ? -15.499 -24.249 13.436 1.00 47.78 111 ALA A N 1
ATOM 820 C CA . ALA A 1 111 ? -15.771 -22.830 13.359 1.00 47.78 111 ALA A CA 1
ATOM 821 C C . ALA A 1 111 ? -15.178 -22.390 12.027 1.00 47.78 111 ALA A C 1
ATOM 823 O O . ALA A 1 111 ? -13.983 -22.583 11.797 1.00 47.78 111 ALA A O 1
ATOM 824 N N . ASP A 1 112 ? -16.030 -21.906 11.125 1.00 48.44 112 ASP A N 1
ATOM 825 C CA . ASP A 1 112 ? -15.566 -21.221 9.934 1.00 48.44 112 ASP A CA 1
ATOM 826 C C . ASP A 1 112 ? -14.611 -20.142 10.437 1.00 48.44 112 ASP A C 1
ATOM 828 O O . ASP A 1 112 ? -15.042 -19.164 11.048 1.00 48.44 112 ASP A O 1
ATOM 832 N N . ASP A 1 113 ? -13.312 -20.346 10.213 1.00 57.12 113 ASP A N 1
ATOM 833 C CA . ASP A 1 113 ? -12.207 -19.483 10.653 1.00 57.12 113 ASP A CA 1
ATOM 834 C C . ASP A 1 113 ? -12.181 -18.189 9.810 1.00 57.12 113 ASP A C 1
ATOM 836 O O . ASP A 1 113 ? -11.145 -17.637 9.435 1.00 57.12 113 ASP A O 1
ATOM 840 N N . THR A 1 114 ? -13.374 -17.737 9.422 1.00 63.44 114 THR A N 1
ATOM 841 C CA . THR A 1 114 ? -13.609 -16.517 8.684 1.00 63.44 114 THR A CA 1
ATOM 842 C C . THR A 1 114 ? -13.440 -15.390 9.690 1.00 63.44 114 THR A C 1
ATOM 844 O O . THR A 1 114 ? -14.201 -15.322 10.660 1.00 63.44 114 THR A O 1
ATOM 847 N N . PRO A 1 115 ? -12.454 -14.500 9.501 1.00 69.25 115 PRO A N 1
ATOM 848 C CA . PRO A 1 115 ? -12.236 -13.416 10.436 1.00 69.25 115 PRO A CA 1
ATOM 849 C C . PRO A 1 115 ? -13.514 -12.586 10.540 1.00 69.25 115 PRO A C 1
ATOM 851 O O . PRO A 1 115 ? -14.097 -12.179 9.532 1.00 69.25 115 PRO A O 1
ATOM 854 N N . VAL A 1 116 ? -13.960 -12.337 11.771 1.00 83.19 116 VAL A N 1
ATOM 855 C CA . VAL A 1 116 ? -15.003 -11.346 12.024 1.00 83.19 116 VAL A CA 1
ATOM 856 C C . VAL A 1 116 ? -14.388 -9.992 11.685 1.00 83.19 116 VAL A C 1
ATOM 858 O O . VAL A 1 116 ? -13.478 -9.527 12.373 1.00 83.19 116 VAL A O 1
ATOM 861 N N . LEU A 1 117 ? -14.838 -9.405 10.578 1.00 92.25 117 LEU A N 1
ATOM 862 C CA . LEU A 1 117 ? -14.389 -8.107 10.082 1.00 92.25 117 LEU A CA 1
ATOM 863 C C . LEU A 1 117 ? -15.455 -7.052 10.358 1.00 92.25 117 LEU A C 1
ATOM 865 O O . LEU A 1 117 ? -16.653 -7.331 10.271 1.00 92.25 117 LEU A O 1
ATOM 869 N N . GLY A 1 118 ? -15.013 -5.832 10.647 1.00 94.06 118 GLY A N 1
ATOM 870 C CA . GLY A 1 118 ? -15.895 -4.678 10.691 1.00 94.06 118 GLY A CA 1
ATOM 871 C C . GLY A 1 118 ? -16.469 -4.363 9.308 1.00 94.06 118 GLY A C 1
ATOM 872 O O . GLY A 1 118 ? -15.908 -4.718 8.265 1.00 94.06 118 GLY A O 1
ATOM 873 N N . SER A 1 119 ? -17.643 -3.735 9.298 1.00 95.00 119 SER A N 1
ATOM 874 C CA . SER A 1 119 ? -18.408 -3.468 8.080 1.00 95.00 119 SER A CA 1
ATOM 875 C C . SER A 1 119 ? -17.695 -2.527 7.110 1.00 95.00 119 SER A C 1
ATOM 877 O O . SER A 1 119 ? -17.885 -2.668 5.903 1.00 95.00 119 SER A O 1
ATOM 879 N N . LEU A 1 120 ? -16.897 -1.583 7.620 1.00 96.31 120 LEU A N 1
ATOM 880 C CA . LEU A 1 120 ? -16.196 -0.596 6.797 1.00 96.31 120 LEU A CA 1
ATOM 881 C C . LEU A 1 120 ? -14.969 -1.218 6.126 1.00 96.31 120 LEU A C 1
ATOM 883 O O . LEU A 1 120 ? -14.748 -1.006 4.935 1.00 96.31 120 LEU A O 1
ATOM 887 N N . PHE A 1 121 ? -14.204 -2.043 6.847 1.00 95.56 121 PHE A N 1
ATOM 888 C CA . PHE A 1 121 ? -13.006 -2.673 6.295 1.00 95.56 121 PHE A CA 1
ATOM 889 C C . PHE A 1 121 ? -13.284 -3.917 5.439 1.00 95.56 121 PHE A C 1
ATOM 891 O O . PHE A 1 121 ? -12.524 -4.212 4.514 1.00 95.56 121 PHE A O 1
ATOM 898 N N . ALA A 1 122 ? -14.364 -4.658 5.712 1.00 94.44 122 ALA A N 1
ATOM 899 C CA . ALA A 1 122 ? -14.715 -5.889 4.998 1.00 94.44 122 ALA A CA 1
ATOM 900 C C . ALA A 1 122 ? -14.596 -5.820 3.454 1.00 94.44 122 ALA A C 1
ATOM 902 O O . ALA A 1 122 ? -14.031 -6.756 2.877 1.00 94.44 122 ALA A O 1
ATOM 903 N N . PRO A 1 123 ? -15.080 -4.775 2.746 1.00 94.88 123 PRO A N 1
ATOM 904 C CA . PRO A 1 123 ? -14.885 -4.667 1.298 1.00 94.88 123 PRO A CA 1
ATOM 905 C C . PRO A 1 123 ? -13.406 -4.578 0.887 1.00 94.88 123 PRO A C 1
ATOM 907 O O . PRO A 1 123 ? -12.999 -5.276 -0.041 1.00 94.88 123 PRO A O 1
ATOM 910 N N . TYR A 1 124 ? -12.585 -3.801 1.595 1.00 94.94 124 TYR A N 1
ATOM 911 C CA . TYR A 1 124 ? -11.154 -3.650 1.296 1.00 94.94 124 TYR A CA 1
ATOM 912 C C . TYR A 1 124 ? -10.367 -4.927 1.578 1.00 94.94 124 TYR A C 1
ATOM 914 O O . TYR A 1 124 ? -9.495 -5.308 0.798 1.00 94.94 124 TYR A O 1
ATOM 922 N N . TYR A 1 125 ? -10.723 -5.651 2.641 1.00 93.00 125 TYR A N 1
ATOM 923 C CA . TYR A 1 125 ? -10.138 -6.960 2.913 1.00 93.00 125 TYR A CA 1
ATOM 924 C C . TYR A 1 125 ? -10.376 -7.944 1.762 1.00 93.00 125 TYR A C 1
ATOM 926 O O . TYR A 1 125 ? -9.459 -8.660 1.366 1.00 93.00 125 TYR A O 1
ATOM 934 N N . ARG A 1 126 ? -11.584 -7.960 1.179 1.00 93.56 126 ARG A N 1
ATOM 935 C CA . ARG A 1 126 ? -11.894 -8.804 0.010 1.00 93.56 126 ARG A CA 1
ATOM 936 C C . ARG A 1 126 ? -11.073 -8.406 -1.215 1.00 93.56 126 ARG A C 1
ATOM 938 O O . ARG A 1 126 ? -10.598 -9.294 -1.918 1.00 93.56 126 ARG A O 1
ATOM 945 N N . ILE A 1 127 ? -10.882 -7.104 -1.445 1.00 94.69 127 ILE A N 1
ATOM 946 C CA . ILE A 1 127 ? -10.017 -6.592 -2.519 1.00 94.69 127 ILE A CA 1
ATOM 947 C C . ILE A 1 127 ? -8.591 -7.124 -2.334 1.00 94.69 127 ILE A C 1
ATOM 949 O O . ILE A 1 127 ? -8.062 -7.763 -3.239 1.00 94.69 127 ILE A O 1
ATOM 953 N N . MET A 1 128 ? -8.004 -6.972 -1.145 1.00 91.81 128 MET A N 1
ATOM 954 C CA . MET A 1 128 ? -6.643 -7.453 -0.873 1.00 91.81 128 MET A CA 1
ATOM 955 C C . MET A 1 128 ? -6.527 -8.982 -0.955 1.00 91.81 128 MET A C 1
ATOM 957 O O . MET A 1 128 ? -5.588 -9.511 -1.547 1.00 91.81 128 MET A O 1
ATOM 961 N N . LYS A 1 129 ? -7.514 -9.720 -0.429 1.00 90.94 129 LYS A N 1
ATOM 962 C CA . LYS A 1 129 ? -7.539 -11.191 -0.489 1.00 90.94 129 LYS A CA 1
ATOM 963 C C . LYS A 1 129 ? -7.743 -11.761 -1.885 1.00 90.94 129 LYS A C 1
ATOM 965 O O . LYS A 1 129 ? -7.416 -12.926 -2.090 1.00 90.94 129 LYS A O 1
ATOM 970 N N . SER A 1 130 ? -8.234 -10.973 -2.838 1.00 93.06 130 SER A N 1
ATOM 971 C CA . SER A 1 130 ? -8.332 -11.418 -4.230 1.00 93.06 130 SER A CA 1
ATOM 972 C C . SER A 1 130 ? -6.963 -11.682 -4.871 1.00 93.06 130 SER A C 1
ATOM 974 O O . SER A 1 130 ? -6.896 -12.337 -5.906 1.00 93.06 130 SER A O 1
ATOM 976 N N . GLY A 1 131 ? -5.879 -11.157 -4.281 1.00 91.25 131 GLY A N 1
ATOM 977 C CA . GLY A 1 131 ? -4.549 -11.159 -4.888 1.00 91.25 131 GLY A CA 1
ATOM 978 C C . GLY A 1 131 ? -4.414 -10.172 -6.048 1.00 91.25 131 GLY A C 1
ATOM 979 O O . GLY A 1 131 ? -3.352 -10.111 -6.658 1.00 91.25 131 GLY A O 1
ATOM 980 N N . LYS A 1 132 ? -5.468 -9.398 -6.342 1.00 94.81 132 LYS A N 1
ATOM 981 C CA . LYS A 1 132 ? -5.512 -8.407 -7.409 1.00 94.81 132 LYS A CA 1
ATOM 982 C C . LYS A 1 132 ? -6.001 -7.060 -6.883 1.00 94.81 132 LYS A C 1
ATOM 984 O O . LYS A 1 132 ? -7.203 -6.822 -6.776 1.00 94.81 132 LYS A O 1
ATOM 989 N N . TYR A 1 133 ? -5.070 -6.179 -6.541 1.00 95.25 133 TYR A N 1
ATOM 990 C CA . TYR A 1 133 ? -5.387 -4.861 -5.993 1.00 95.25 133 TYR A CA 1
ATOM 991 C C . TYR A 1 133 ? -4.317 -3.812 -6.297 1.00 95.25 133 TYR A C 1
ATOM 993 O O . TYR A 1 133 ? -3.194 -4.129 -6.677 1.00 95.25 133 TYR A O 1
ATOM 1001 N N . MET A 1 134 ? -4.682 -2.554 -6.088 1.00 95.75 134 MET A N 1
ATOM 1002 C CA . MET A 1 134 ? -3.780 -1.429 -5.903 1.00 95.75 134 MET A CA 1
ATOM 1003 C C . MET A 1 134 ? -3.781 -1.055 -4.417 1.00 95.75 134 MET A C 1
ATOM 1005 O O . MET A 1 134 ? -4.850 -0.977 -3.808 1.00 95.75 134 MET A O 1
ATOM 1009 N N . LEU A 1 135 ? -2.597 -0.857 -3.848 1.00 95.25 135 LEU A N 1
ATOM 1010 C CA . LEU A 1 135 ? -2.365 -0.291 -2.526 1.00 95.25 135 LEU A CA 1
ATOM 1011 C C . LEU A 1 135 ? -1.472 0.937 -2.678 1.00 95.25 135 LEU A C 1
ATOM 1013 O O . LEU A 1 135 ? -0.345 0.821 -3.153 1.00 95.25 135 LEU A O 1
ATOM 1017 N N . LYS A 1 136 ? -1.943 2.091 -2.225 1.00 95.06 136 LYS A N 1
ATOM 1018 C CA . LYS A 1 136 ? -1.151 3.315 -2.136 1.00 95.06 136 LYS A CA 1
ATOM 1019 C C . LYS A 1 136 ? -0.918 3.656 -0.673 1.00 95.06 136 LYS A C 1
ATOM 1021 O O . LYS A 1 136 ? -1.869 3.629 0.101 1.00 95.06 136 LYS A O 1
ATOM 1026 N N . THR A 1 137 ? 0.313 3.997 -0.308 1.00 94.44 137 THR A N 1
ATOM 1027 C CA . THR A 1 137 ? 0.676 4.522 1.013 1.00 94.44 137 THR A CA 1
ATOM 1028 C C . THR A 1 137 ? 1.385 5.865 0.869 1.00 94.44 137 THR A C 1
ATOM 1030 O O . THR A 1 137 ? 2.141 6.073 -0.083 1.00 94.44 137 THR A O 1
ATOM 1033 N N . VAL A 1 138 ? 1.144 6.789 1.799 1.00 92.56 138 VAL A N 1
ATOM 1034 C CA . VAL A 1 138 ? 1.934 8.017 1.954 1.00 92.56 138 VAL A CA 1
ATOM 1035 C C . VAL A 1 138 ? 2.521 8.030 3.355 1.00 92.56 138 VAL A C 1
ATOM 1037 O O . VAL A 1 138 ? 1.805 8.022 4.358 1.00 92.56 138 VAL A O 1
ATOM 1040 N N . GLU A 1 139 ? 3.844 8.025 3.402 1.00 88.00 139 GLU A N 1
ATOM 1041 C CA . GLU A 1 139 ? 4.647 7.921 4.615 1.00 88.00 139 GLU A CA 1
ATOM 1042 C C . GLU A 1 139 ? 5.688 9.037 4.634 1.00 88.00 139 GLU A C 1
ATOM 1044 O O . GLU A 1 139 ? 5.979 9.636 3.603 1.00 88.00 139 GLU A O 1
ATOM 1049 N N . SER A 1 140 ? 6.282 9.307 5.795 1.00 83.62 140 SER A N 1
ATOM 1050 C CA . SER A 1 140 ? 7.358 10.293 5.925 1.00 83.62 140 SER A CA 1
ATOM 1051 C C . SER A 1 140 ? 8.655 9.623 6.356 1.00 83.62 140 SER A C 1
ATOM 1053 O O . SER A 1 140 ? 8.681 8.870 7.330 1.00 83.62 140 SER A O 1
ATOM 1055 N N . LYS A 1 141 ? 9.754 9.948 5.670 1.00 79.50 141 LYS A N 1
ATOM 1056 C CA . LYS A 1 141 ? 11.122 9.585 6.071 1.00 79.50 141 LYS A CA 1
ATOM 1057 C C . LYS A 1 141 ? 11.894 10.824 6.506 1.00 79.50 141 LYS A C 1
ATOM 1059 O O . LYS A 1 141 ? 11.653 11.910 5.995 1.00 79.50 141 LYS A O 1
ATOM 1064 N N . ILE A 1 142 ? 12.842 10.670 7.427 1.00 79.62 142 ILE A N 1
ATOM 1065 C CA . ILE A 1 142 ? 13.731 11.770 7.817 1.00 79.62 142 ILE A CA 1
ATOM 1066 C C . ILE A 1 142 ? 14.937 11.802 6.870 1.00 79.62 142 ILE A C 1
ATOM 1068 O O . ILE A 1 142 ? 15.716 10.849 6.842 1.00 79.62 142 ILE A O 1
ATOM 1072 N N . VAL A 1 143 ? 15.115 12.890 6.119 1.00 78.69 143 VAL A N 1
ATOM 1073 C CA . VAL A 1 143 ? 16.276 13.130 5.243 1.00 78.69 143 VAL A CA 1
ATOM 1074 C C . VAL A 1 143 ? 16.925 14.440 5.665 1.00 78.69 143 VAL A C 1
ATOM 1076 O O . VAL A 1 143 ? 16.274 15.475 5.695 1.00 78.69 143 VAL A O 1
ATOM 1079 N N . GLY A 1 144 ? 18.202 14.401 6.056 1.00 80.38 144 GLY A N 1
ATOM 1080 C CA . GLY A 1 144 ? 18.908 15.608 6.508 1.00 80.38 144 GLY A CA 1
ATOM 1081 C C . GLY A 1 144 ? 18.323 16.264 7.769 1.00 80.38 144 GLY A C 1
ATOM 1082 O O . GLY A 1 144 ? 18.608 17.425 8.027 1.00 80.38 144 GLY A O 1
ATOM 1083 N N . GLY A 1 145 ? 17.519 15.537 8.554 1.00 84.12 145 GLY A N 1
ATOM 1084 C CA . GLY A 1 145 ? 16.814 16.068 9.729 1.00 84.12 145 GLY A CA 1
ATOM 1085 C C . GLY A 1 145 ? 15.396 16.573 9.444 1.00 84.12 145 GLY A C 1
ATOM 1086 O O . GLY A 1 145 ? 14.674 16.884 10.387 1.00 84.12 145 GLY A O 1
ATOM 1087 N N . GLU A 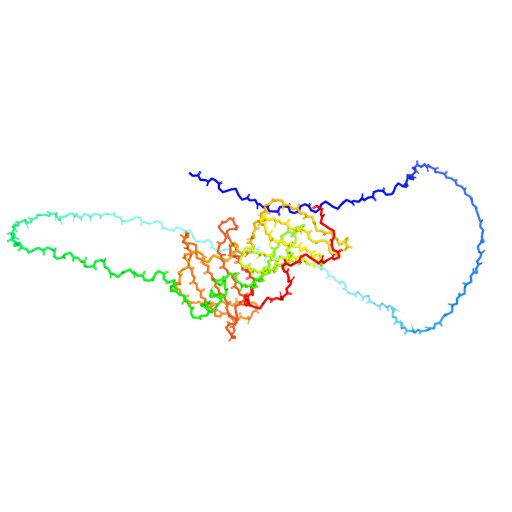1 146 ? 14.967 16.592 8.182 1.00 83.56 146 GLU A N 1
ATOM 1088 C CA . GLU A 1 146 ? 13.632 17.034 7.779 1.00 83.56 146 GLU A CA 1
ATOM 1089 C C . GLU A 1 146 ? 12.727 15.848 7.443 1.00 83.56 146 GLU A C 1
ATOM 1091 O O . GLU A 1 146 ? 13.158 14.870 6.828 1.00 83.56 146 GLU A O 1
ATOM 1096 N N . ALA A 1 147 ? 11.458 15.929 7.852 1.00 83.75 147 ALA A N 1
ATOM 1097 C CA . ALA A 1 147 ? 10.451 14.940 7.495 1.00 83.75 147 ALA A CA 1
ATOM 1098 C C . ALA A 1 147 ? 9.988 15.164 6.054 1.00 83.75 147 ALA A C 1
ATOM 1100 O O . ALA A 1 147 ? 9.381 16.182 5.730 1.00 83.75 147 ALA A O 1
ATOM 1101 N N . MET A 1 148 ? 10.262 14.184 5.204 1.00 86.12 148 MET A N 1
ATOM 1102 C CA . MET A 1 148 ? 9.956 14.211 3.785 1.00 86.12 148 MET A CA 1
ATOM 1103 C C . MET A 1 148 ? 8.924 13.140 3.447 1.00 86.12 148 MET A C 1
ATOM 1105 O O . MET A 1 148 ? 9.223 11.952 3.631 1.00 86.12 148 MET A O 1
ATOM 1109 N N . PRO A 1 149 ? 7.737 13.516 2.944 1.00 87.75 149 PRO A N 1
ATOM 1110 C CA . PRO A 1 149 ? 6.777 12.534 2.488 1.00 87.75 149 PRO A CA 1
ATOM 1111 C C . PRO A 1 149 ? 7.283 11.797 1.240 1.00 87.75 149 PRO A C 1
ATOM 1113 O O . PRO A 1 149 ? 7.966 12.357 0.375 1.00 87.75 149 PRO A O 1
ATOM 1116 N N . TYR A 1 150 ? 6.926 10.529 1.134 1.00 89.62 150 TYR A N 1
ATOM 1117 C CA . TYR A 1 150 ? 7.051 9.735 -0.076 1.00 89.62 150 TYR A CA 1
ATOM 1118 C C . TYR A 1 150 ? 5.784 8.907 -0.255 1.00 89.62 150 TYR A C 1
ATOM 1120 O O . TYR A 1 150 ? 5.134 8.504 0.711 1.00 89.62 150 TYR A O 1
ATOM 1128 N N . THR A 1 151 ? 5.424 8.683 -1.511 1.00 93.06 151 THR A N 1
ATOM 1129 C CA . THR A 1 151 ? 4.254 7.900 -1.891 1.00 93.06 151 THR A CA 1
ATOM 1130 C C . THR A 1 151 ? 4.720 6.588 -2.489 1.00 93.06 151 THR A C 1
ATOM 1132 O O . THR A 1 151 ? 5.500 6.593 -3.435 1.00 93.06 151 THR A O 1
ATOM 1135 N N . THR A 1 152 ? 4.223 5.469 -1.971 1.00 92.94 152 THR A N 1
ATOM 1136 C CA . THR A 1 152 ? 4.429 4.150 -2.576 1.00 92.94 152 THR A CA 1
ATOM 1137 C C . THR A 1 152 ? 3.108 3.672 -3.154 1.00 92.94 152 THR A C 1
ATOM 1139 O O . THR A 1 152 ? 2.118 3.609 -2.432 1.00 92.94 152 THR A O 1
ATOM 1142 N N . THR A 1 153 ? 3.070 3.320 -4.437 1.00 94.44 153 THR A N 1
ATOM 1143 C CA . THR A 1 153 ? 1.904 2.675 -5.055 1.00 94.44 153 THR A CA 1
ATOM 1144 C C . THR A 1 153 ? 2.294 1.288 -5.532 1.00 94.44 153 THR A C 1
ATOM 1146 O O . THR A 1 153 ? 3.187 1.144 -6.359 1.00 94.44 153 THR A O 1
ATOM 1149 N N . ILE A 1 154 ? 1.619 0.265 -5.018 1.00 94.38 154 ILE A N 1
ATOM 1150 C CA . ILE A 1 154 ? 1.800 -1.139 -5.377 1.00 94.38 154 ILE A CA 1
ATOM 1151 C C . ILE A 1 154 ? 0.563 -1.595 -6.131 1.00 94.38 154 ILE A C 1
ATOM 1153 O O . ILE A 1 154 ? -0.543 -1.559 -5.605 1.00 94.38 154 ILE A O 1
ATOM 1157 N N . TYR A 1 155 ? 0.757 -2.092 -7.341 1.00 95.56 155 TYR A N 1
ATOM 1158 C CA . TYR A 1 155 ? -0.234 -2.861 -8.075 1.00 95.56 155 TYR A CA 1
ATOM 1159 C C . TYR A 1 155 ? 0.152 -4.326 -7.971 1.00 95.56 155 TYR A C 1
ATOM 1161 O O . TYR A 1 155 ? 1.299 -4.673 -8.240 1.00 95.56 155 TYR A O 1
ATOM 1169 N N . ARG A 1 156 ? -0.790 -5.191 -7.605 1.00 93.81 156 ARG A N 1
ATOM 1170 C CA . ARG A 1 156 ? -0.564 -6.624 -7.439 1.00 93.81 156 ARG A CA 1
ATOM 1171 C C . ARG A 1 156 ? -1.510 -7.435 -8.303 1.00 93.81 156 ARG A C 1
ATOM 1173 O O . ARG A 1 156 ? -2.690 -7.115 -8.378 1.00 93.81 156 ARG A O 1
ATOM 1180 N N . ASP A 1 157 ? -0.994 -8.485 -8.929 1.00 94.62 157 ASP A N 1
ATOM 1181 C CA . ASP A 1 157 ? -1.782 -9.508 -9.619 1.00 94.62 157 ASP A CA 1
ATOM 1182 C C . ASP A 1 157 ? -1.117 -10.870 -9.383 1.00 94.62 157 ASP A C 1
ATOM 1184 O O . ASP A 1 157 ? -0.175 -11.264 -10.072 1.00 94.62 157 ASP A O 1
ATOM 1188 N N . GLY A 1 158 ? -1.551 -11.547 -8.317 1.00 91.62 158 GLY A N 1
ATOM 1189 C CA . GLY A 1 158 ? -0.977 -12.804 -7.851 1.00 91.62 158 GLY A CA 1
ATOM 1190 C C . GLY A 1 158 ? 0.469 -12.653 -7.372 1.00 91.62 158 GLY A C 1
ATOM 1191 O O . GLY A 1 158 ? 0.747 -12.036 -6.336 1.00 91.62 158 GLY A O 1
ATOM 1192 N N . ASP A 1 159 ? 1.385 -13.272 -8.113 1.00 89.44 159 ASP A N 1
ATOM 1193 C CA . ASP A 1 159 ? 2.832 -13.248 -7.889 1.00 89.44 159 ASP A CA 1
ATOM 1194 C C . ASP A 1 159 ? 3.533 -12.059 -8.563 1.00 89.44 159 ASP A C 1
ATOM 1196 O O . ASP A 1 159 ? 4.714 -11.824 -8.304 1.00 89.44 159 ASP A O 1
ATOM 1200 N N . LYS A 1 160 ? 2.812 -11.289 -9.386 1.00 93.69 160 LYS A N 1
ATOM 1201 C CA . LYS A 1 160 ? 3.329 -10.084 -10.033 1.00 93.69 160 LYS A CA 1
ATOM 1202 C C . LYS A 1 160 ? 3.051 -8.851 -9.187 1.00 93.69 160 LYS A C 1
ATOM 1204 O O . LYS A 1 160 ? 1.955 -8.699 -8.640 1.00 93.69 160 LYS A O 1
ATOM 1209 N N . ALA A 1 161 ? 4.015 -7.940 -9.140 1.00 94.81 161 ALA A N 1
ATOM 1210 C CA . ALA A 1 161 ? 3.836 -6.627 -8.534 1.00 94.81 161 ALA A CA 1
ATOM 1211 C C . ALA A 1 161 ? 4.494 -5.540 -9.387 1.00 94.81 161 ALA A C 1
ATOM 1213 O O . ALA A 1 161 ? 5.610 -5.723 -9.855 1.00 94.81 161 ALA A O 1
ATOM 1214 N N . TYR A 1 162 ? 3.820 -4.411 -9.568 1.00 95.31 162 TYR A N 1
ATOM 1215 C CA . TYR A 1 162 ? 4.406 -3.190 -10.116 1.00 95.31 162 TYR A CA 1
ATOM 1216 C C . TYR A 1 162 ? 4.376 -2.118 -9.037 1.00 95.31 162 TYR A C 1
ATOM 1218 O O . TYR A 1 162 ? 3.351 -1.941 -8.380 1.00 95.31 162 TYR A O 1
ATOM 1226 N N . ILE A 1 163 ? 5.492 -1.435 -8.825 1.00 94.00 163 ILE A N 1
ATOM 1227 C CA . ILE A 1 163 ? 5.693 -0.551 -7.682 1.00 94.00 163 ILE A CA 1
ATOM 1228 C C . ILE A 1 163 ? 6.229 0.774 -8.196 1.00 94.00 163 ILE A C 1
ATOM 1230 O O . ILE A 1 163 ? 7.247 0.798 -8.887 1.00 94.00 163 ILE A O 1
ATOM 1234 N N . THR A 1 164 ? 5.582 1.868 -7.813 1.00 93.44 164 THR A N 1
ATOM 1235 C CA . THR A 1 164 ? 6.122 3.218 -7.981 1.00 93.44 164 THR A CA 1
ATOM 1236 C C . THR A 1 164 ? 6.404 3.825 -6.618 1.00 93.44 164 THR A C 1
ATOM 1238 O O . THR A 1 164 ? 5.589 3.725 -5.699 1.00 93.44 164 THR A O 1
ATOM 1241 N N . ILE A 1 165 ? 7.569 4.449 -6.482 1.00 92.19 165 ILE A N 1
ATOM 1242 C CA . ILE A 1 165 ? 7.952 5.220 -5.300 1.00 92.19 165 ILE A CA 1
ATOM 1243 C C . ILE A 1 165 ? 8.213 6.646 -5.761 1.00 92.19 165 ILE A C 1
ATOM 1245 O O . ILE A 1 165 ? 9.172 6.888 -6.489 1.00 92.19 165 ILE A O 1
ATOM 1249 N N . GLU A 1 166 ? 7.363 7.572 -5.339 1.00 92.19 166 GLU A N 1
ATOM 1250 C CA . GLU A 1 166 ? 7.455 8.997 -5.646 1.00 92.19 166 GLU A CA 1
ATOM 1251 C C . GLU A 1 166 ? 7.955 9.746 -4.407 1.00 92.19 166 GLU A C 1
ATOM 1253 O O . GLU A 1 166 ? 7.292 9.784 -3.367 1.00 92.19 166 GLU A O 1
ATOM 1258 N N . GLU A 1 167 ? 9.140 10.344 -4.500 1.00 87.75 167 GLU A N 1
ATOM 1259 C CA . GLU A 1 167 ? 9.701 11.177 -3.439 1.00 87.75 167 GLU A CA 1
ATOM 1260 C C . GLU A 1 167 ? 9.268 12.643 -3.580 1.00 87.75 167 GLU A C 1
ATOM 1262 O O . GLU A 1 167 ? 9.009 13.132 -4.678 1.00 87.75 167 GLU A O 1
ATOM 1267 N N . SER A 1 168 ? 9.277 13.388 -2.470 1.00 77.31 168 SER A N 1
ATOM 1268 C CA . SER A 1 168 ? 8.895 14.812 -2.419 1.00 77.31 168 SER A CA 1
ATOM 1269 C C . SER A 1 168 ? 9.581 15.724 -3.448 1.00 77.31 168 SER A C 1
ATOM 1271 O O . SER A 1 168 ? 9.015 16.744 -3.830 1.00 77.31 168 SER A O 1
ATOM 1273 N N . TYR A 1 169 ? 10.793 15.388 -3.900 1.00 77.94 169 TYR A N 1
ATOM 1274 C CA . TYR A 1 169 ? 11.536 16.176 -4.894 1.00 77.94 169 TYR A CA 1
ATOM 1275 C C . TYR A 1 169 ? 11.234 15.781 -6.351 1.00 77.94 169 TYR A C 1
ATOM 1277 O O . TYR A 1 169 ? 11.919 16.236 -7.265 1.00 77.94 169 TYR A O 1
ATOM 1285 N N . GLY A 1 170 ? 10.233 14.927 -6.581 1.00 78.38 170 GLY A N 1
ATOM 1286 C CA . GLY A 1 170 ? 9.813 14.478 -7.912 1.00 78.38 170 GLY A CA 1
ATOM 1287 C C . GLY A 1 170 ? 10.604 13.290 -8.466 1.00 78.38 170 GLY A C 1
ATOM 1288 O O . GLY A 1 170 ? 10.324 12.837 -9.574 1.00 78.38 170 GLY A O 1
ATOM 1289 N N . ALA A 1 171 ? 11.572 12.757 -7.715 1.00 84.19 171 ALA A N 1
ATOM 1290 C CA . ALA A 1 171 ? 12.238 11.513 -8.084 1.00 84.19 171 ALA A CA 1
ATOM 1291 C C . ALA A 1 171 ? 11.233 10.354 -8.013 1.00 84.19 171 ALA A C 1
ATOM 1293 O O . ALA A 1 171 ? 10.588 10.157 -6.983 1.00 84.19 171 ALA A O 1
ATOM 1294 N N . THR A 1 172 ? 11.111 9.598 -9.105 1.00 89.94 172 THR A N 1
ATOM 1295 C CA . THR A 1 172 ? 10.245 8.417 -9.190 1.00 89.94 172 THR A CA 1
ATOM 1296 C C . THR A 1 172 ? 11.101 7.188 -9.453 1.00 89.94 172 THR A C 1
ATOM 1298 O O . THR A 1 172 ? 11.921 7.196 -10.368 1.00 89.94 172 THR A O 1
ATOM 1301 N N . SER A 1 173 ? 10.927 6.147 -8.643 1.00 90.31 173 SER A N 1
ATOM 1302 C CA . SER A 1 173 ? 11.518 4.825 -8.874 1.00 90.31 173 SER A CA 1
ATOM 1303 C C . SER A 1 173 ? 10.427 3.843 -9.275 1.00 90.31 173 SER A C 1
ATOM 1305 O O . SER A 1 173 ? 9.381 3.798 -8.628 1.00 90.31 173 SER A O 1
ATOM 1307 N N . GLU A 1 174 ? 10.683 3.050 -10.311 1.00 93.81 174 GLU A N 1
ATOM 1308 C CA . GLU A 1 174 ? 9.745 2.063 -10.842 1.00 93.81 174 GLU A CA 1
ATOM 1309 C C . GLU A 1 174 ? 10.353 0.662 -10.755 1.00 93.81 174 GLU A C 1
ATOM 1311 O O . GLU A 1 174 ? 11.477 0.419 -11.208 1.00 93.81 174 GLU A O 1
ATOM 1316 N N . LEU A 1 175 ? 9.608 -0.266 -10.158 1.00 94.56 175 LEU A N 1
ATOM 1317 C CA . LEU A 1 175 ? 10.018 -1.653 -10.004 1.00 94.56 175 LEU A CA 1
ATOM 1318 C C . LEU A 1 175 ? 8.920 -2.587 -10.502 1.00 94.56 175 LEU A C 1
ATOM 1320 O O . LEU A 1 175 ? 7.739 -2.391 -10.223 1.00 94.56 175 LEU A O 1
ATOM 1324 N N . LEU A 1 176 ? 9.327 -3.657 -11.176 1.00 95.56 176 LEU A N 1
ATOM 1325 C CA . LEU A 1 176 ? 8.452 -4.741 -11.597 1.00 95.56 176 LEU A CA 1
ATOM 1326 C C . LEU A 1 176 ? 8.966 -6.062 -11.027 1.00 95.56 176 LEU A C 1
ATOM 1328 O O . LEU A 1 176 ? 10.101 -6.455 -11.270 1.00 95.56 176 LEU A O 1
ATOM 1332 N N . ILE A 1 177 ? 8.117 -6.775 -10.303 1.00 94.81 177 ILE A N 1
ATOM 1333 C CA . ILE A 1 177 ? 8.356 -8.137 -9.839 1.00 94.81 177 ILE A CA 1
ATOM 1334 C C . ILE A 1 177 ? 7.526 -9.070 -10.710 1.00 94.81 177 ILE A C 1
ATOM 1336 O O . ILE A 1 177 ? 6.300 -8.953 -10.762 1.00 94.81 177 ILE A O 1
ATOM 1340 N N . ARG A 1 178 ? 8.195 -9.995 -11.398 1.00 93.50 178 ARG A N 1
ATOM 1341 C CA . ARG A 1 178 ? 7.564 -11.072 -12.171 1.00 93.50 178 ARG A CA 1
ATOM 1342 C C . ARG A 1 178 ? 8.540 -12.223 -12.366 1.00 93.50 178 ARG A C 1
ATOM 1344 O O . ARG A 1 178 ? 9.751 -12.016 -12.347 1.00 93.50 178 ARG A O 1
ATOM 1351 N N . ASP A 1 179 ? 8.017 -13.431 -12.553 1.00 92.50 179 ASP A N 1
ATOM 1352 C CA . ASP A 1 179 ? 8.812 -14.625 -12.876 1.00 92.50 179 ASP A CA 1
ATOM 1353 C C . ASP A 1 179 ? 9.953 -14.887 -11.866 1.00 92.50 179 ASP A C 1
ATOM 1355 O O . ASP A 1 179 ? 11.055 -15.310 -12.219 1.00 92.50 179 ASP A O 1
ATOM 1359 N N . GLY A 1 180 ? 9.709 -14.570 -10.587 1.00 90.00 180 GLY A N 1
ATOM 1360 C CA . GLY A 1 180 ? 10.690 -14.699 -9.503 1.00 90.00 180 GLY A CA 1
ATOM 1361 C C . GLY A 1 180 ? 11.889 -13.743 -9.586 1.00 90.00 180 GLY A C 1
ATOM 1362 O O . GLY A 1 180 ? 12.878 -13.962 -8.890 1.00 90.00 180 GLY A O 1
ATOM 1363 N N . SER A 1 181 ? 11.821 -12.713 -10.432 1.00 93.56 181 SER A N 1
ATOM 1364 C CA . SER A 1 181 ? 12.856 -11.689 -10.604 1.00 93.56 181 SER A CA 1
ATOM 1365 C C . SER A 1 181 ? 12.305 -10.298 -10.294 1.00 93.56 181 SER A C 1
ATOM 1367 O O . SER A 1 181 ? 11.102 -10.051 -10.417 1.00 93.56 181 SER A O 1
ATOM 1369 N N . THR A 1 182 ? 13.201 -9.381 -9.944 1.00 95.06 182 THR A N 1
ATOM 1370 C CA . THR A 1 182 ? 12.903 -7.953 -9.800 1.00 95.06 182 THR A CA 1
ATOM 1371 C C . THR A 1 182 ? 13.563 -7.189 -10.941 1.00 95.06 182 THR A C 1
ATOM 1373 O O . THR A 1 182 ? 14.727 -7.426 -11.255 1.00 95.06 182 THR A O 1
ATOM 1376 N N . TYR A 1 183 ? 12.830 -6.270 -11.556 1.00 95.19 183 TYR A N 1
ATOM 1377 C CA . TYR A 1 183 ? 13.288 -5.411 -12.639 1.00 95.19 183 TYR A CA 1
ATOM 1378 C C . TYR A 1 183 ? 13.207 -3.957 -12.189 1.00 95.19 183 TYR A C 1
ATOM 1380 O O . TYR A 1 183 ? 12.126 -3.481 -11.848 1.00 95.19 183 TYR A O 1
ATOM 1388 N N . TRP A 1 184 ? 14.337 -3.257 -12.211 1.00 94.69 184 TRP A N 1
ATOM 1389 C CA . TRP A 1 184 ? 14.393 -1.812 -11.997 1.00 94.69 184 TRP A CA 1
ATOM 1390 C C . TRP A 1 184 ? 14.241 -1.118 -13.340 1.00 94.69 184 TRP A C 1
ATOM 1392 O O . TRP A 1 184 ? 15.067 -1.330 -14.231 1.00 94.69 184 TRP A O 1
ATOM 1402 N N . LEU A 1 185 ? 13.174 -0.339 -13.499 1.00 94.69 185 LEU A N 1
ATOM 1403 C CA . LEU A 1 185 ? 12.837 0.298 -14.764 1.00 94.69 185 LEU A CA 1
ATOM 1404 C C . LEU A 1 185 ? 13.355 1.735 -14.769 1.00 94.69 185 LEU A C 1
ATOM 1406 O O . LEU A 1 185 ? 12.970 2.556 -13.942 1.00 94.69 185 LEU A O 1
ATOM 1410 N N . ASP A 1 1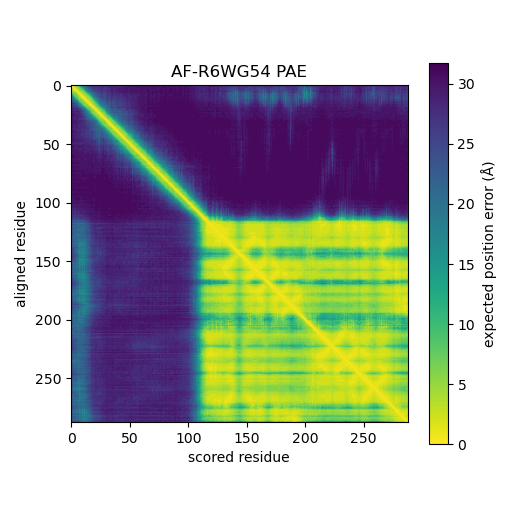86 ? 14.220 2.039 -15.730 1.00 92.69 186 ASP A N 1
ATOM 1411 C CA . ASP A 1 186 ? 14.672 3.396 -16.006 1.00 92.69 186 ASP A CA 1
ATOM 1412 C C . ASP A 1 186 ? 14.005 3.897 -17.289 1.00 92.69 186 ASP A C 1
ATOM 1414 O O . ASP A 1 186 ? 14.386 3.538 -18.408 1.00 92.69 186 ASP A O 1
ATOM 1418 N N . ALA A 1 187 ? 12.995 4.750 -17.117 1.00 89.69 187 ALA A N 1
ATOM 1419 C CA . ALA A 1 187 ? 12.265 5.360 -18.220 1.00 89.69 187 ALA A CA 1
ATOM 1420 C C . ALA A 1 187 ? 13.110 6.311 -19.079 1.00 89.69 187 ALA A C 1
ATOM 1422 O O . ALA A 1 187 ? 12.794 6.497 -20.258 1.00 89.69 187 ALA A O 1
ATOM 1423 N N . MET A 1 188 ? 14.184 6.887 -18.527 1.00 90.19 188 MET A N 1
ATOM 1424 C CA . MET A 1 188 ? 15.061 7.813 -19.245 1.00 90.19 188 MET A CA 1
ATOM 1425 C C . MET A 1 188 ? 16.011 7.070 -20.178 1.00 90.19 188 MET A C 1
ATOM 1427 O O . MET A 1 188 ? 16.160 7.457 -21.337 1.00 90.19 188 MET A O 1
ATOM 1431 N N . SER A 1 189 ? 16.647 6.003 -19.688 1.00 93.00 189 SER A N 1
ATOM 1432 C CA . SER A 1 189 ? 17.578 5.204 -20.494 1.00 93.00 189 SER A CA 1
ATOM 1433 C C . SER A 1 189 ? 16.913 4.056 -21.255 1.00 93.00 189 SER A C 1
ATOM 1435 O O . SER A 1 189 ? 17.571 3.445 -22.099 1.00 93.00 189 SER A O 1
ATOM 1437 N N . LYS A 1 190 ? 15.625 3.785 -20.993 1.00 95.19 190 LYS A N 1
ATOM 1438 C CA . LYS A 1 190 ? 14.883 2.635 -21.534 1.00 95.19 190 LYS A CA 1
ATOM 1439 C C . LYS A 1 190 ? 15.586 1.322 -21.199 1.00 95.19 190 LYS A C 1
ATOM 1441 O O . LYS A 1 190 ? 15.797 0.463 -22.054 1.00 95.19 190 LYS A O 1
ATOM 1446 N N . GLN A 1 191 ? 15.986 1.180 -19.938 1.00 96.12 191 GLN A N 1
ATOM 1447 C CA . GLN A 1 191 ? 16.647 -0.019 -19.429 1.00 96.12 191 GLN A CA 1
ATOM 1448 C C . GLN A 1 191 ? 15.830 -0.665 -18.316 1.00 96.12 191 GLN A C 1
ATOM 1450 O O . GLN A 1 191 ? 15.228 0.017 -17.490 1.00 96.12 191 GLN A O 1
ATOM 1455 N N . ALA A 1 192 ? 15.823 -1.994 -18.302 1.00 96.44 192 ALA A N 1
ATOM 1456 C CA . ALA A 1 192 ? 15.290 -2.803 -17.220 1.00 96.44 192 ALA A CA 1
ATOM 1457 C C . ALA A 1 192 ? 16.432 -3.638 -16.633 1.00 96.44 192 ALA A C 1
ATOM 1459 O O . ALA A 1 192 ? 16.868 -4.605 -17.257 1.00 96.44 192 ALA A O 1
ATOM 1460 N N . ILE A 1 193 ? 16.917 -3.268 -15.449 1.00 94.94 193 ILE A N 1
ATOM 1461 C CA . ILE A 1 193 ? 18.001 -3.995 -14.775 1.00 94.94 193 ILE A CA 1
ATOM 1462 C C . ILE A 1 193 ? 17.384 -5.156 -14.005 1.00 94.94 193 ILE A C 1
ATOM 1464 O O . ILE A 1 193 ? 16.595 -4.932 -13.080 1.00 94.94 193 ILE A O 1
ATOM 1468 N N . ARG A 1 194 ? 17.731 -6.390 -14.374 1.00 95.12 194 ARG A N 1
ATOM 1469 C CA . ARG A 1 194 ? 17.202 -7.589 -13.725 1.00 95.12 194 ARG A CA 1
ATOM 1470 C C . ARG A 1 194 ? 18.060 -7.996 -12.527 1.00 95.12 194 ARG A C 1
ATOM 1472 O O . ARG A 1 194 ? 19.273 -8.144 -12.623 1.00 95.12 194 ARG A O 1
ATOM 1479 N N . SER A 1 195 ? 17.397 -8.279 -11.414 1.00 92.62 195 SER A N 1
ATOM 1480 C CA . SER A 1 195 ? 17.962 -8.972 -10.258 1.00 92.62 195 SER A CA 1
ATOM 1481 C C . SER A 1 195 ? 17.214 -10.284 -10.033 1.00 92.62 195 SER A C 1
ATOM 1483 O O . SER A 1 195 ? 15.983 -10.334 -10.134 1.00 92.62 195 SER A O 1
ATOM 1485 N N . ASP A 1 196 ? 17.950 -11.355 -9.739 1.00 90.00 196 ASP A N 1
ATOM 1486 C CA . ASP A 1 196 ? 17.345 -12.627 -9.351 1.00 90.00 196 ASP A CA 1
ATOM 1487 C C . ASP A 1 196 ? 16.770 -12.517 -7.929 1.00 90.00 196 ASP A C 1
ATOM 1489 O O . ASP A 1 196 ? 17.437 -12.056 -7.001 1.00 90.00 196 ASP A O 1
ATOM 1493 N N . GLY A 1 197 ? 15.534 -12.987 -7.749 1.00 83.50 197 GLY A N 1
ATOM 1494 C CA . GLY A 1 197 ? 14.799 -12.880 -6.493 1.00 83.50 197 GLY A CA 1
ATOM 1495 C C . GLY A 1 197 ? 13.809 -11.715 -6.460 1.00 83.50 197 GLY A C 1
ATOM 1496 O O . GLY A 1 197 ? 13.752 -10.863 -7.349 1.00 83.50 197 GLY A O 1
ATOM 1497 N N . THR A 1 198 ? 12.987 -11.707 -5.415 1.00 79.75 198 THR A N 1
ATOM 1498 C CA . THR A 1 198 ? 11.941 -10.704 -5.200 1.00 79.75 198 THR A CA 1
ATOM 1499 C C . THR A 1 198 ? 12.335 -9.778 -4.061 1.00 79.75 198 THR A C 1
ATOM 1501 O O . THR A 1 198 ? 12.602 -10.255 -2.953 1.00 79.75 198 THR A O 1
ATOM 1504 N N . GLU A 1 199 ? 12.315 -8.474 -4.309 1.00 73.44 199 GLU A N 1
ATOM 1505 C CA . GLU A 1 199 ? 12.414 -7.484 -3.238 1.00 73.44 199 GLU A CA 1
ATOM 1506 C C . GLU A 1 199 ? 11.238 -7.612 -2.257 1.00 73.44 199 GLU A C 1
ATOM 1508 O O . GLU A 1 199 ? 10.121 -7.999 -2.617 1.00 73.44 199 GLU A O 1
ATOM 1513 N N . SER A 1 200 ? 11.499 -7.316 -0.983 1.00 67.00 200 SER A N 1
ATOM 1514 C CA . SER A 1 200 ? 10.461 -7.303 0.050 1.00 67.00 200 SER A CA 1
ATOM 1515 C C . SER A 1 200 ? 9.603 -6.046 -0.086 1.00 67.00 200 SER A C 1
ATOM 1517 O O . SER A 1 200 ? 10.125 -4.936 -0.080 1.00 67.00 200 SER A O 1
ATOM 1519 N N . LEU A 1 201 ? 8.280 -6.211 -0.137 1.00 68.94 201 LEU A N 1
ATOM 1520 C CA . LEU A 1 201 ? 7.330 -5.099 -0.200 1.00 68.94 201 LEU A CA 1
ATOM 1521 C C . LEU A 1 201 ? 7.041 -4.561 1.202 1.00 68.94 201 LEU A C 1
ATOM 1523 O O . LEU A 1 201 ? 6.140 -5.040 1.894 1.00 68.94 201 LEU A O 1
ATOM 1527 N N . ASP A 1 202 ? 7.808 -3.564 1.636 1.00 66.62 202 ASP A N 1
ATOM 1528 C CA . ASP A 1 202 ? 7.641 -2.987 2.974 1.00 66.62 202 ASP A CA 1
ATOM 1529 C C . ASP A 1 202 ? 6.262 -2.331 3.165 1.00 66.62 202 ASP A C 1
ATOM 1531 O O . ASP A 1 202 ? 5.648 -2.525 4.212 1.00 66.62 202 ASP A O 1
ATOM 1535 N N . ALA A 1 203 ? 5.698 -1.675 2.144 1.00 65.81 203 ALA A N 1
ATOM 1536 C CA . ALA A 1 203 ? 4.369 -1.056 2.243 1.00 65.81 203 ALA A CA 1
ATOM 1537 C C . ALA A 1 203 ? 3.220 -2.074 2.411 1.00 65.81 203 ALA A C 1
ATOM 1539 O O . ALA A 1 203 ? 2.204 -1.767 3.026 1.00 65.81 203 ALA A O 1
ATOM 1540 N N . GLU A 1 204 ? 3.366 -3.316 1.941 1.00 67.88 204 GLU A N 1
ATOM 1541 C CA . GLU A 1 204 ? 2.380 -4.362 2.252 1.00 67.88 204 GLU A CA 1
ATOM 1542 C C . GLU A 1 204 ? 2.549 -4.912 3.665 1.00 67.88 204 GLU A C 1
ATOM 1544 O O . GLU A 1 204 ? 1.566 -5.275 4.308 1.00 67.88 204 GLU A O 1
ATOM 1549 N N . ARG A 1 205 ? 3.787 -4.952 4.173 1.00 67.62 205 ARG A N 1
ATOM 1550 C CA . ARG A 1 205 ? 4.060 -5.348 5.562 1.00 67.62 205 ARG A CA 1
ATOM 1551 C C . ARG A 1 205 ? 3.468 -4.374 6.562 1.00 67.62 205 ARG A C 1
ATOM 1553 O O . ARG A 1 205 ? 3.184 -4.783 7.686 1.00 67.62 205 ARG A O 1
ATOM 1560 N N . VAL A 1 206 ? 3.297 -3.116 6.162 1.00 68.62 206 VAL A N 1
ATOM 1561 C CA . VAL A 1 206 ? 2.604 -2.116 6.966 1.00 68.62 206 VAL A CA 1
ATOM 1562 C C . VAL A 1 206 ? 1.189 -2.598 7.279 1.00 68.62 206 VAL A C 1
ATOM 1564 O O . VAL A 1 206 ? 0.795 -2.528 8.435 1.00 68.62 206 VAL A O 1
ATOM 1567 N N . LEU A 1 207 ? 0.451 -3.163 6.317 1.00 79.56 207 LEU A N 1
ATOM 1568 C CA . LEU A 1 207 ? -0.928 -3.611 6.523 1.00 79.56 207 LEU A CA 1
ATOM 1569 C C . LEU A 1 207 ? -0.983 -5.005 7.169 1.00 79.56 207 LEU A C 1
ATOM 1571 O O . LEU A 1 207 ? -0.943 -6.034 6.490 1.00 79.56 207 LEU A O 1
ATOM 1575 N N . PHE A 1 208 ? -1.124 -5.067 8.496 1.00 77.56 208 PHE A N 1
ATOM 1576 C CA . PHE A 1 208 ? -1.215 -6.336 9.228 1.00 77.56 208 PHE A CA 1
ATOM 1577 C C . PHE A 1 208 ? -2.547 -7.061 8.955 1.00 77.56 208 PHE A C 1
ATOM 1579 O O . PHE A 1 208 ? -3.523 -6.922 9.681 1.00 77.56 208 PHE A O 1
ATOM 1586 N N . THR A 1 209 ? -2.608 -7.856 7.884 1.00 75.94 209 THR A N 1
ATOM 1587 C CA . THR A 1 209 ? -3.843 -8.548 7.450 1.00 75.94 209 THR A CA 1
ATOM 1588 C C . THR A 1 209 ? -3.877 -10.044 7.777 1.00 75.94 209 THR A C 1
ATOM 1590 O O . THR A 1 209 ? -4.906 -10.704 7.589 1.00 75.94 209 THR A O 1
ATOM 1593 N N . GLU A 1 210 ? -2.774 -10.602 8.276 1.00 82.75 210 GLU A N 1
ATOM 1594 C CA . GLU A 1 210 ? -2.686 -12.002 8.688 1.00 82.75 210 GLU A CA 1
ATOM 1595 C C . GLU A 1 210 ? -3.261 -12.203 10.097 1.00 82.75 210 GLU A C 1
ATOM 1597 O O . GLU A 1 210 ? -2.876 -11.522 11.047 1.00 82.75 210 GLU A O 1
ATOM 1602 N N . GLY A 1 211 ? -4.192 -13.153 10.240 1.00 86.06 211 GLY A N 1
ATOM 1603 C CA . GLY A 1 211 ? -4.852 -13.431 11.521 1.00 86.06 211 GLY A CA 1
ATOM 1604 C C . GLY A 1 211 ? -5.631 -12.239 12.086 1.00 86.06 211 GLY A C 1
ATOM 1605 O O . GLY A 1 211 ? -5.749 -12.115 13.304 1.00 86.06 211 GLY A O 1
ATOM 1606 N N . ILE A 1 212 ? -6.120 -11.351 11.212 1.00 90.56 212 ILE A N 1
ATOM 1607 C CA . ILE A 1 212 ? -6.846 -10.147 11.611 1.00 90.56 212 ILE A CA 1
ATOM 1608 C C . ILE A 1 212 ? -8.133 -10.491 12.376 1.00 90.56 212 ILE A C 1
ATOM 1610 O O . ILE A 1 212 ? -8.927 -11.322 11.937 1.00 90.56 212 ILE A O 1
ATOM 1614 N N . ARG A 1 213 ? -8.363 -9.822 13.507 1.00 92.88 213 ARG A N 1
ATOM 1615 C CA . ARG A 1 213 ? -9.578 -9.952 14.323 1.00 92.88 213 ARG A CA 1
ATOM 1616 C C . ARG A 1 213 ? -10.104 -8.580 14.710 1.00 92.88 213 ARG A C 1
ATOM 1618 O O . ARG A 1 213 ? -9.353 -7.768 15.246 1.00 92.88 213 ARG A O 1
ATOM 1625 N N . TYR A 1 214 ? -11.378 -8.325 14.430 1.00 95.38 214 TYR A N 1
ATOM 1626 C CA . TYR A 1 214 ? -12.047 -7.085 14.814 1.00 95.38 214 TYR A CA 1
ATOM 1627 C C . TYR A 1 214 ? -12.192 -6.972 16.333 1.00 95.38 214 TYR A C 1
ATOM 1629 O O . TYR A 1 214 ? -12.559 -7.940 16.999 1.00 95.38 214 TYR A O 1
ATOM 1637 N N . LEU A 1 215 ? -11.928 -5.781 16.870 1.00 96.06 215 LEU A N 1
ATOM 1638 C CA . LEU A 1 215 ? -12.036 -5.490 18.298 1.00 96.06 215 LEU A CA 1
ATOM 1639 C C . LEU A 1 215 ? -13.186 -4.531 18.596 1.00 96.06 215 LEU A C 1
ATOM 1641 O O . LEU A 1 215 ? -14.059 -4.840 19.405 1.00 96.06 215 LEU A O 1
ATOM 1645 N N . ARG A 1 216 ? -13.167 -3.340 17.989 1.00 97.00 216 ARG A N 1
ATOM 1646 C CA . ARG A 1 216 ? -14.076 -2.242 18.349 1.00 97.00 216 ARG A CA 1
ATOM 1647 C C . ARG A 1 216 ? -14.156 -1.179 17.260 1.00 97.00 216 ARG A C 1
ATOM 1649 O O . ARG A 1 216 ? -13.273 -1.090 16.408 1.00 97.00 216 ARG A O 1
ATOM 1656 N N . LYS A 1 217 ? -15.192 -0.343 17.348 1.00 96.81 217 LYS A N 1
ATOM 1657 C CA . LYS A 1 217 ? -15.248 0.943 16.646 1.00 96.81 217 LYS A CA 1
ATOM 1658 C C . LYS A 1 217 ? -14.538 2.009 17.470 1.00 96.81 217 LYS A C 1
ATOM 1660 O O . LYS A 1 217 ? -14.507 1.914 18.696 1.00 96.81 217 LYS A O 1
ATOM 1665 N N . ASP A 1 218 ? -14.004 3.005 16.788 1.00 96.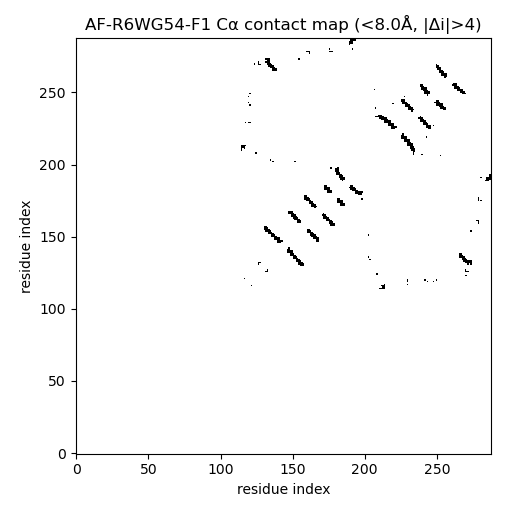31 218 ASP A N 1
ATOM 1666 C CA . ASP A 1 218 ? -13.363 4.172 17.381 1.00 96.31 218 ASP A CA 1
ATOM 1667 C C . ASP A 1 218 ? -13.629 5.405 16.504 1.00 96.31 218 ASP A C 1
ATOM 1669 O O . ASP A 1 218 ? -14.154 5.278 15.394 1.00 96.31 218 ASP A O 1
ATOM 1673 N N . ILE A 1 219 ? -13.278 6.587 17.000 1.00 95.62 219 ILE A N 1
ATOM 1674 C CA . ILE A 1 219 ? -13.336 7.844 16.255 1.00 95.62 219 ILE A CA 1
ATOM 1675 C C . ILE A 1 219 ? -12.019 8.583 16.466 1.00 95.62 219 ILE A C 1
ATOM 1677 O O . ILE A 1 219 ? -11.586 8.794 17.598 1.00 95.62 219 ILE A O 1
ATOM 1681 N N . ILE A 1 220 ? -11.385 8.998 15.371 1.00 93.38 220 ILE A N 1
ATOM 1682 C CA . ILE A 1 220 ? -10.140 9.770 15.408 1.00 93.38 220 ILE A CA 1
ATOM 1683 C C . ILE A 1 220 ? -10.361 11.106 14.707 1.00 93.38 220 ILE A C 1
ATOM 1685 O O . ILE A 1 220 ? -10.907 11.150 13.610 1.00 93.38 220 ILE A O 1
ATOM 1689 N N . THR A 1 221 ? -9.876 12.192 15.308 1.00 93.19 221 THR A N 1
ATOM 1690 C CA . THR A 1 221 ? -9.817 13.510 14.665 1.00 93.19 221 THR A CA 1
ATOM 1691 C C . THR A 1 221 ? -8.384 13.811 14.226 1.00 93.19 221 THR A C 1
ATOM 1693 O O . THR A 1 221 ? -7.462 13.772 15.042 1.00 93.19 221 THR A O 1
ATOM 1696 N N . ARG A 1 222 ? -8.178 14.131 12.943 1.00 88.12 222 ARG A N 1
ATOM 1697 C CA . ARG A 1 222 ? -6.881 14.545 12.379 1.00 88.12 222 ARG A CA 1
ATOM 1698 C C . ARG A 1 222 ? -7.084 15.690 11.390 1.00 88.12 222 ARG A C 1
ATOM 1700 O O . ARG A 1 222 ? -7.870 15.556 10.458 1.00 88.12 222 ARG A O 1
ATOM 1707 N N . PHE A 1 223 ? -6.351 16.790 11.582 1.00 86.44 223 PHE A N 1
ATOM 1708 C CA . PHE A 1 223 ? -6.450 18.007 10.760 1.00 86.44 223 PHE A CA 1
ATOM 1709 C C . PHE A 1 223 ? -7.905 18.467 10.561 1.00 86.44 223 PHE A C 1
ATOM 1711 O O . PHE A 1 223 ? -8.361 18.602 9.430 1.00 86.44 223 PHE A O 1
ATOM 1718 N N . ASP A 1 224 ? -8.650 18.598 11.662 1.00 89.56 224 ASP A N 1
ATOM 1719 C CA . ASP A 1 224 ? -10.070 18.995 11.694 1.00 89.56 224 ASP A CA 1
ATOM 1720 C C . ASP A 1 224 ? -11.051 18.053 10.971 1.00 89.56 224 ASP A C 1
ATOM 1722 O O . ASP A 1 224 ? -12.239 18.351 10.869 1.00 89.56 224 ASP A O 1
ATOM 1726 N N . ASN A 1 225 ? -10.585 16.887 10.513 1.00 91.44 225 ASN A N 1
ATOM 1727 C CA . ASN A 1 225 ? -11.424 15.846 9.934 1.00 91.44 225 ASN A CA 1
ATOM 1728 C C . ASN A 1 225 ? -11.641 14.723 10.945 1.00 91.44 225 ASN A C 1
ATOM 1730 O O . ASN A 1 225 ? -10.692 14.254 11.578 1.00 91.44 225 ASN A O 1
ATOM 1734 N N . GLU A 1 226 ? -12.888 14.285 11.076 1.00 94.69 226 GLU A N 1
ATOM 1735 C CA . GLU A 1 226 ? -13.263 13.115 11.861 1.00 94.69 226 GLU A CA 1
ATOM 1736 C C . GLU A 1 226 ? -13.296 11.874 10.966 1.00 94.69 226 GLU A C 1
ATOM 1738 O O . GLU A 1 226 ? -13.833 11.904 9.856 1.00 94.69 226 GLU A O 1
ATOM 1743 N N . TYR A 1 227 ? -12.710 10.790 11.461 1.00 96.81 227 TYR A N 1
ATOM 1744 C CA . TYR A 1 227 ? -12.652 9.503 10.791 1.00 96.81 227 TYR A CA 1
ATOM 1745 C C . TYR A 1 227 ? -13.405 8.481 11.630 1.00 96.81 227 TYR A C 1
ATOM 1747 O O . TYR A 1 227 ? -13.101 8.298 12.813 1.00 96.81 227 TYR A O 1
ATOM 1755 N N . GLU A 1 228 ? -14.343 7.776 11.001 1.00 97.56 228 GLU A N 1
ATOM 1756 C CA . GLU A 1 228 ? -14.868 6.545 11.579 1.00 97.56 228 GLU A CA 1
ATOM 1757 C C . GLU A 1 228 ? -13.752 5.508 11.544 1.00 97.56 228 GLU A C 1
ATOM 1759 O O . GLU A 1 228 ? -13.082 5.341 10.525 1.00 97.56 228 GLU A O 1
ATOM 1764 N N . CYS A 1 229 ? -13.519 4.818 12.653 1.00 97.56 229 CYS A N 1
ATOM 1765 C CA . CYS A 1 229 ? -12.416 3.882 12.763 1.00 97.56 229 CYS A CA 1
ATOM 1766 C C . CYS A 1 229 ? -12.887 2.495 13.184 1.00 97.56 229 CYS A C 1
ATOM 1768 O O . CYS A 1 229 ? -13.808 2.323 13.984 1.00 97.56 229 CYS A O 1
ATOM 1770 N N . GLU A 1 230 ? -12.190 1.486 12.677 1.00 97.56 230 GLU A N 1
ATOM 1771 C CA . GLU A 1 230 ? -12.315 0.104 13.119 1.00 97.56 230 GLU A CA 1
ATOM 1772 C C . GLU A 1 230 ? -10.946 -0.370 13.609 1.00 97.56 230 GLU A C 1
ATOM 1774 O O . GLU A 1 230 ? -9.939 -0.260 12.905 1.00 97.56 230 GLU A O 1
ATOM 1779 N N . VAL A 1 231 ? -10.910 -0.867 14.844 1.00 97.25 231 VAL A N 1
ATOM 1780 C CA . VAL A 1 231 ? -9.696 -1.345 15.506 1.00 97.25 231 VAL A CA 1
ATOM 1781 C C . VAL A 1 231 ? -9.652 -2.861 15.447 1.00 97.25 231 VAL A C 1
ATOM 1783 O O . VAL A 1 231 ? -10.656 -3.542 15.678 1.00 97.25 231 VAL A O 1
ATOM 1786 N N . TYR A 1 232 ? -8.465 -3.377 15.175 1.00 96.00 232 TYR A N 1
ATOM 1787 C CA . TYR A 1 232 ? -8.191 -4.779 14.942 1.00 96.00 232 TYR A CA 1
ATOM 1788 C C . TYR A 1 232 ? -6.949 -5.226 15.706 1.00 96.00 232 TYR A C 1
ATOM 1790 O O . TYR A 1 232 ? -6.156 -4.409 16.173 1.00 96.00 232 TYR A O 1
ATOM 1798 N N . THR A 1 233 ? -6.764 -6.539 15.789 1.00 93.94 233 THR A N 1
ATOM 1799 C CA . THR A 1 233 ? -5.498 -7.163 16.178 1.00 93.94 233 THR A CA 1
ATOM 1800 C C . THR A 1 233 ? -5.050 -8.178 15.133 1.00 93.94 233 THR A C 1
ATOM 1802 O O . THR A 1 233 ? -5.896 -8.777 14.469 1.00 93.94 233 THR A O 1
ATOM 1805 N N . ASP A 1 234 ? -3.741 -8.372 14.981 1.00 90.38 234 ASP A N 1
ATOM 1806 C CA . ASP A 1 234 ? -3.157 -9.385 14.096 1.00 90.38 234 ASP A CA 1
ATOM 1807 C C . ASP A 1 234 ? -2.848 -10.705 14.830 1.00 90.38 234 ASP A C 1
ATOM 1809 O O . ASP A 1 234 ? -3.089 -10.869 16.034 1.00 90.38 234 ASP A O 1
ATOM 1813 N N . SER A 1 235 ? -2.265 -11.660 14.102 1.00 88.69 235 SER A N 1
ATOM 1814 C CA . SER A 1 235 ? -1.788 -12.940 14.647 1.00 88.69 235 SER A CA 1
ATOM 1815 C C . SER A 1 235 ? -0.722 -12.806 15.746 1.00 88.69 235 SER A C 1
ATOM 1817 O O . SER A 1 235 ? -0.508 -13.745 16.512 1.00 88.69 235 SER A O 1
ATOM 1819 N N . ARG A 1 236 ? -0.061 -11.648 15.860 1.00 88.12 236 ARG A N 1
ATOM 1820 C CA . ARG A 1 236 ? 0.975 -11.350 16.862 1.00 88.12 236 ARG A CA 1
ATOM 1821 C C . ARG A 1 236 ? 0.405 -10.627 18.086 1.00 88.12 236 ARG A C 1
ATOM 1823 O O . ARG A 1 236 ? 1.157 -10.332 19.015 1.00 88.12 236 ARG A O 1
ATOM 1830 N N . GLY A 1 237 ? -0.896 -10.333 18.098 1.00 88.81 237 GLY A N 1
ATOM 1831 C CA . GLY A 1 237 ? -1.549 -9.564 19.156 1.00 88.81 237 GLY A CA 1
ATOM 1832 C C . GLY A 1 237 ? -1.270 -8.060 19.087 1.00 88.81 237 GLY A C 1
ATOM 1833 O O . GLY A 1 237 ? -1.528 -7.351 20.057 1.00 88.81 237 GLY A O 1
ATOM 1834 N N . GLN A 1 238 ? -0.723 -7.552 17.978 1.00 90.25 238 GLN A N 1
ATOM 1835 C CA . GLN A 1 238 ? -0.513 -6.119 17.782 1.00 90.25 238 GLN A CA 1
ATOM 1836 C C . GLN A 1 238 ? -1.844 -5.467 17.400 1.00 90.25 238 GLN A C 1
ATOM 1838 O O . GLN A 1 238 ? -2.487 -5.906 16.449 1.00 90.25 238 GLN A O 1
ATOM 1843 N N . GLU A 1 239 ? -2.258 -4.430 18.133 1.00 94.50 239 GLU A N 1
ATOM 1844 C CA . GLU A 1 239 ? -3.413 -3.613 17.743 1.00 94.50 239 GLU A CA 1
ATOM 1845 C C . GLU A 1 239 ? -3.044 -2.621 16.634 1.00 94.50 239 GLU A C 1
ATOM 1847 O O . GLU A 1 239 ? -1.947 -2.044 16.632 1.00 94.50 239 GLU A O 1
ATOM 1852 N N . PHE A 1 240 ? -3.987 -2.407 15.722 1.00 95.06 240 PHE A N 1
ATOM 1853 C CA . PHE A 1 240 ? -3.930 -1.401 14.667 1.00 95.06 240 PHE A CA 1
ATOM 1854 C C . PHE A 1 240 ? -5.343 -0.938 14.295 1.00 95.06 240 PHE A C 1
ATOM 1856 O O . PHE A 1 240 ? -6.339 -1.592 14.605 1.00 95.06 240 PHE A O 1
ATOM 1863 N N . THR A 1 241 ? -5.432 0.200 13.619 1.00 96.19 241 THR A N 1
ATOM 1864 C CA . THR A 1 241 ? -6.686 0.881 13.305 1.00 96.19 241 THR A CA 1
ATOM 1865 C C . THR A 1 241 ? -6.739 1.227 11.826 1.00 96.19 241 THR A C 1
ATOM 1867 O O . THR A 1 241 ? -5.785 1.786 11.285 1.00 96.19 241 THR A O 1
ATOM 1870 N N . PHE A 1 242 ? -7.880 0.950 11.197 1.00 96.88 242 PHE A N 1
ATOM 1871 C CA . PHE A 1 242 ? -8.241 1.513 9.900 1.00 96.88 242 PHE A CA 1
ATOM 1872 C C . PHE A 1 242 ? -9.210 2.674 10.098 1.00 96.88 242 PHE A C 1
ATOM 1874 O O . PHE A 1 242 ? -10.189 2.531 10.831 1.00 96.88 242 PHE A O 1
ATOM 1881 N N . GLY A 1 243 ? -8.931 3.812 9.467 1.00 96.81 243 GLY A N 1
ATOM 1882 C CA . GLY A 1 243 ? -9.790 4.992 9.481 1.00 96.81 243 GLY A CA 1
ATOM 1883 C C . GLY A 1 243 ? -10.410 5.263 8.118 1.00 96.81 243 GLY A C 1
ATOM 1884 O O . GLY A 1 243 ? -9.755 5.127 7.080 1.00 96.81 243 GLY A O 1
ATOM 1885 N N . PHE A 1 244 ? -11.674 5.663 8.150 1.00 97.50 244 PHE A N 1
ATOM 1886 C CA . PHE A 1 244 ? -12.531 5.873 6.999 1.00 97.50 244 PHE A CA 1
ATOM 1887 C C . PHE A 1 244 ? -13.069 7.302 7.023 1.00 97.50 244 PHE A C 1
ATOM 1889 O O . PHE A 1 244 ? -13.490 7.802 8.066 1.00 97.50 244 PHE A O 1
ATOM 1896 N N . SER A 1 245 ? -13.064 7.960 5.867 1.00 94.69 245 SER A N 1
ATOM 1897 C CA . SER A 1 245 ? -13.759 9.240 5.703 1.00 94.69 245 SER A CA 1
ATOM 1898 C C . SER A 1 245 ? -15.274 9.071 5.862 1.00 94.69 245 SER A C 1
ATOM 1900 O O . SER A 1 245 ? -15.795 7.956 5.811 1.00 94.69 245 SER A O 1
ATOM 1902 N N . SER A 1 246 ? -16.010 10.183 5.950 1.00 84.94 246 SER A N 1
ATOM 1903 C CA . SER A 1 246 ? -17.482 10.195 6.037 1.00 84.94 246 SER A CA 1
ATOM 1904 C C . SER A 1 246 ? -18.202 9.490 4.872 1.00 84.94 246 SER A C 1
ATOM 1906 O O . SER A 1 246 ? -19.381 9.164 4.982 1.00 84.94 246 SER A O 1
ATOM 1908 N N . GLY A 1 247 ? -17.505 9.218 3.762 1.00 85.88 247 GLY A N 1
ATOM 1909 C CA . GLY A 1 247 ? -18.001 8.415 2.641 1.00 85.88 247 GLY A CA 1
ATOM 1910 C C . GLY A 1 247 ? -17.694 6.913 2.731 1.00 85.88 247 GLY A C 1
ATOM 1911 O O . GLY A 1 247 ? -17.959 6.194 1.771 1.00 85.88 247 GLY A O 1
ATOM 1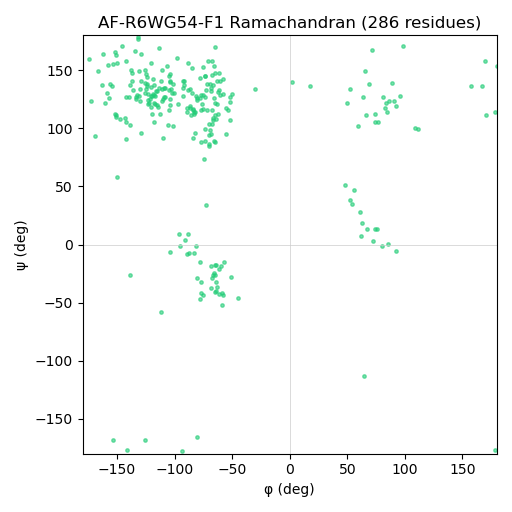912 N N . GLY A 1 248 ? -17.093 6.433 3.825 1.00 91.50 248 GLY A N 1
ATOM 1913 C CA . GLY A 1 248 ? -16.644 5.043 3.976 1.00 91.50 248 GLY A CA 1
ATOM 1914 C C . GLY A 1 248 ? -15.380 4.700 3.174 1.00 91.50 248 GLY A C 1
ATOM 1915 O O . GLY A 1 248 ? -15.047 3.523 3.004 1.00 91.50 248 GLY A O 1
ATOM 1916 N N . VAL A 1 249 ? -14.672 5.712 2.659 1.00 95.62 249 VAL A N 1
ATOM 1917 C CA . VAL A 1 249 ? -13.414 5.521 1.922 1.00 95.62 249 VAL A CA 1
ATOM 1918 C C . VAL A 1 249 ? -12.282 5.329 2.919 1.00 95.62 249 VAL A C 1
ATOM 1920 O O . VAL A 1 249 ? -12.102 6.190 3.782 1.00 95.62 249 VAL A O 1
ATOM 1923 N N . ILE A 1 250 ? -11.541 4.224 2.806 1.00 96.25 250 ILE A N 1
ATOM 1924 C CA . ILE A 1 250 ? -10.355 3.975 3.631 1.00 96.25 250 ILE A CA 1
ATOM 1925 C C . ILE A 1 250 ? -9.311 5.057 3.352 1.00 96.25 250 ILE A C 1
ATOM 1927 O O . ILE A 1 250 ? -9.056 5.385 2.198 1.00 96.25 250 ILE A O 1
ATOM 1931 N N . GLN A 1 251 ? -8.767 5.656 4.406 1.00 96.06 251 GLN A N 1
ATOM 1932 C CA . GLN A 1 251 ? -7.799 6.749 4.280 1.00 96.06 251 GLN A CA 1
ATOM 1933 C C . GLN A 1 251 ? -6.651 6.640 5.266 1.00 96.06 251 GLN A C 1
ATOM 1935 O O . GLN A 1 251 ? -5.575 7.148 4.984 1.00 96.06 251 GLN A O 1
ATOM 1940 N N . LEU A 1 252 ? -6.860 5.987 6.411 1.00 94.00 252 LEU A N 1
ATOM 1941 C CA . LEU A 1 252 ? -5.860 5.926 7.467 1.00 94.00 252 LEU A CA 1
ATOM 1942 C C . LEU A 1 252 ? -5.561 4.489 7.850 1.00 94.00 252 LEU A C 1
ATOM 1944 O O . LEU A 1 252 ? -6.465 3.675 8.044 1.00 94.00 252 LEU A O 1
ATOM 1948 N N . TYR A 1 253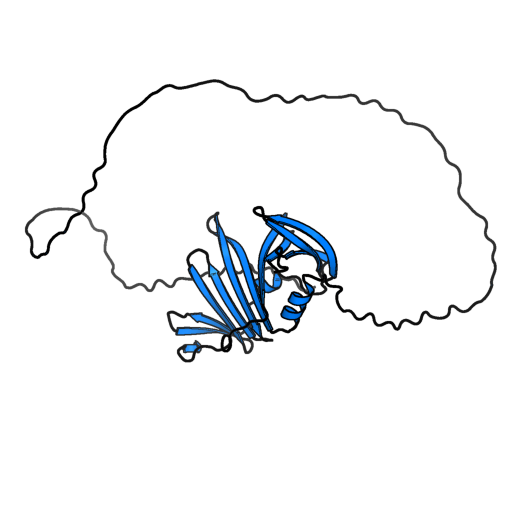 ? -4.283 4.226 8.061 1.00 94.69 253 TYR A N 1
ATOM 1949 C CA . TYR A 1 253 ? -3.797 3.075 8.786 1.00 94.69 253 TYR A CA 1
ATOM 1950 C C . TYR A 1 253 ? -2.924 3.539 9.943 1.00 94.69 253 TYR A C 1
ATOM 1952 O O . TYR A 1 253 ? -2.029 4.365 9.766 1.00 94.69 253 TYR A O 1
ATOM 1960 N N . ARG A 1 254 ? -3.193 3.033 11.144 1.00 93.25 254 ARG A N 1
ATOM 1961 C CA . ARG A 1 254 ? -2.531 3.494 12.363 1.00 93.25 254 ARG A CA 1
ATOM 1962 C C . ARG A 1 254 ? -2.134 2.324 13.243 1.00 93.25 254 ARG A C 1
ATOM 1964 O O . ARG A 1 254 ? -2.949 1.448 13.509 1.00 93.25 254 ARG A O 1
ATOM 1971 N N . PHE A 1 255 ? -0.906 2.327 13.741 1.00 92.81 255 PHE A N 1
ATOM 1972 C CA . PHE A 1 255 ? -0.417 1.307 14.667 1.00 92.81 255 PHE A CA 1
ATOM 1973 C C . PHE A 1 255 ? 0.636 1.888 15.608 1.00 92.81 255 PHE A C 1
ATOM 1975 O O . PHE A 1 255 ? 1.294 2.881 15.300 1.00 92.81 255 PHE A O 1
ATOM 1982 N N . TYR A 1 256 ? 0.806 1.261 16.769 1.00 91.44 256 TYR A N 1
ATOM 1983 C CA . TYR A 1 256 ? 1.871 1.631 17.696 1.00 91.44 256 TYR A CA 1
ATOM 1984 C C . TYR A 1 256 ? 3.179 0.931 17.313 1.00 91.44 256 TYR A C 1
ATOM 1986 O O . TYR A 1 256 ? 3.273 -0.298 17.3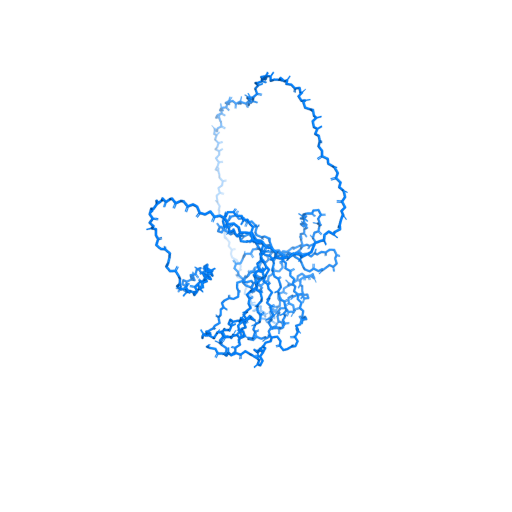78 1.00 91.44 256 TYR A O 1
ATOM 1994 N N . ASP A 1 257 ? 4.188 1.713 16.940 1.00 88.69 257 ASP A N 1
ATOM 1995 C CA . ASP A 1 257 ? 5.544 1.241 16.689 1.00 88.69 257 ASP A CA 1
ATOM 1996 C C . ASP A 1 257 ? 6.313 1.214 18.016 1.00 88.69 257 ASP A C 1
ATOM 1998 O O . ASP A 1 257 ? 6.621 2.243 18.624 1.00 88.69 257 ASP A O 1
ATOM 2002 N N . LYS A 1 258 ? 6.620 0.000 18.484 1.00 88.12 258 LYS A N 1
ATOM 2003 C CA . LYS A 1 258 ? 7.308 -0.221 19.763 1.00 88.12 258 LYS A CA 1
ATOM 2004 C C . LYS A 1 258 ? 8.755 0.269 19.754 1.00 88.12 258 LYS A C 1
ATOM 2006 O O . LYS A 1 258 ? 9.261 0.619 20.819 1.00 88.12 258 LYS A O 1
ATOM 2011 N N . GLU A 1 259 ? 9.416 0.277 18.600 1.00 87.81 259 GLU A N 1
ATOM 2012 C CA . GLU A 1 259 ? 10.810 0.709 18.477 1.00 87.81 259 GLU A CA 1
ATOM 2013 C C . GLU A 1 259 ? 10.898 2.231 18.549 1.00 87.81 259 GLU A C 1
ATOM 2015 O O . GLU A 1 259 ? 11.717 2.774 19.292 1.00 87.81 259 GLU A O 1
ATOM 2020 N N . LYS A 1 260 ? 9.986 2.913 17.851 1.00 87.38 260 LYS A N 1
ATOM 2021 C CA . LYS A 1 260 ? 9.869 4.378 17.880 1.00 87.38 260 LYS A CA 1
ATOM 2022 C C . LYS A 1 260 ? 9.168 4.899 19.134 1.00 87.38 260 LYS A C 1
ATOM 2024 O O . LYS A 1 260 ? 9.277 6.082 19.438 1.00 87.38 260 LYS A O 1
ATOM 2029 N N . LYS A 1 261 ? 8.491 4.013 19.875 1.00 91.75 261 LYS A N 1
ATOM 2030 C CA . LYS A 1 261 ? 7.624 4.340 21.018 1.00 91.75 261 LYS A CA 1
ATOM 2031 C C . LYS A 1 261 ? 6.580 5.395 20.661 1.00 91.75 261 LYS A C 1
ATOM 2033 O O . LYS A 1 261 ? 6.280 6.279 21.460 1.00 91.75 261 LYS A O 1
ATOM 2038 N N . ASP A 1 262 ? 6.054 5.297 19.450 1.00 91.94 262 ASP A N 1
ATOM 2039 C CA . ASP A 1 262 ? 5.154 6.290 18.886 1.00 91.94 262 ASP A CA 1
ATOM 2040 C C . ASP A 1 262 ? 4.056 5.612 18.071 1.00 91.94 262 ASP A C 1
ATOM 2042 O O . ASP A 1 262 ? 4.184 4.467 17.629 1.00 91.94 262 ASP A O 1
ATOM 2046 N N . THR A 1 263 ? 2.947 6.318 17.888 1.00 90.88 263 THR A N 1
ATOM 2047 C CA . THR A 1 263 ? 1.889 5.867 17.001 1.00 90.88 263 THR A CA 1
ATOM 2048 C C . THR A 1 263 ? 2.131 6.371 15.590 1.00 90.88 263 THR A C 1
ATOM 2050 O O . THR A 1 263 ? 2.011 7.560 15.308 1.00 90.88 263 THR A O 1
ATOM 2053 N N . ILE A 1 264 ? 2.388 5.442 14.681 1.00 90.12 264 ILE A N 1
ATOM 2054 C CA . ILE A 1 264 ? 2.577 5.744 13.270 1.00 90.12 264 ILE A CA 1
ATOM 2055 C C . ILE A 1 264 ? 1.209 5.788 12.602 1.00 90.12 264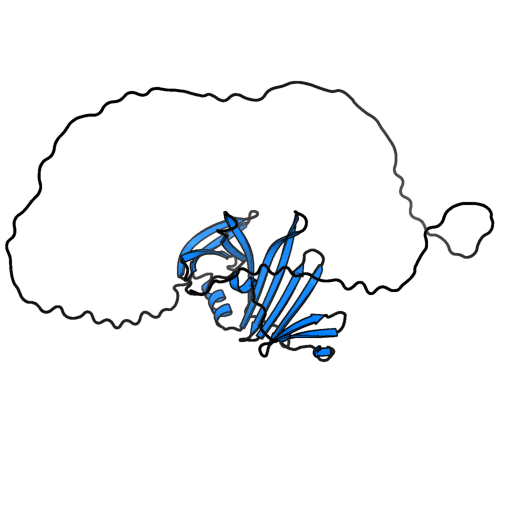 ILE A C 1
ATOM 2057 O O . ILE A 1 264 ? 0.391 4.887 12.784 1.00 90.12 264 ILE A O 1
ATOM 2061 N N . THR A 1 265 ? 0.962 6.862 11.857 1.00 91.69 265 THR A N 1
ATOM 2062 C CA . THR A 1 265 ? -0.233 7.040 11.026 1.00 91.69 265 THR A CA 1
ATOM 2063 C C . THR A 1 265 ? 0.214 7.178 9.583 1.00 91.69 265 THR A C 1
ATOM 2065 O O . THR A 1 265 ? 1.107 7.971 9.292 1.00 91.69 265 THR A O 1
ATOM 2068 N N . ILE A 1 266 ? -0.398 6.394 8.709 1.00 92.56 266 ILE A N 1
ATOM 2069 C CA . ILE A 1 266 ? -0.058 6.278 7.296 1.00 92.56 266 ILE A CA 1
ATOM 2070 C C . ILE A 1 266 ? -1.329 6.537 6.510 1.00 92.56 266 ILE A C 1
ATOM 2072 O O . ILE A 1 266 ? -2.374 5.954 6.815 1.00 92.56 266 ILE A O 1
ATOM 2076 N N . ASP A 1 267 ? -1.236 7.413 5.516 1.00 93.38 267 ASP A N 1
ATOM 2077 C CA . ASP A 1 267 ? -2.343 7.616 4.591 1.00 93.38 267 ASP A CA 1
ATOM 2078 C C . ASP A 1 267 ? -2.361 6.458 3.604 1.00 93.38 267 ASP A C 1
ATOM 2080 O O . ASP A 1 267 ? -1.324 6.125 3.029 1.00 93.38 267 ASP A O 1
ATOM 2084 N N . ILE A 1 268 ? -3.517 5.820 3.437 1.00 95.12 268 ILE A N 1
ATOM 2085 C CA . ILE A 1 268 ? -3.659 4.638 2.590 1.00 95.12 268 ILE A CA 1
ATOM 2086 C C . ILE A 1 268 ? -4.841 4.756 1.634 1.00 95.12 268 ILE A C 1
ATOM 2088 O O . ILE A 1 268 ? -5.861 5.350 1.967 1.00 95.12 268 ILE A O 1
ATOM 2092 N N . ASP A 1 269 ? -4.717 4.135 0.468 1.00 95.50 269 ASP A N 1
ATOM 2093 C CA . ASP A 1 269 ? -5.817 3.910 -0.469 1.00 95.50 269 ASP A CA 1
ATOM 2094 C C . ASP A 1 269 ? -5.726 2.483 -1.022 1.00 95.50 269 ASP A C 1
ATOM 2096 O O . ASP A 1 269 ? -4.634 1.965 -1.267 1.00 95.50 269 ASP A O 1
ATOM 2100 N N . VAL A 1 270 ? -6.876 1.830 -1.182 1.00 95.50 270 VAL A N 1
ATOM 2101 C CA . VAL A 1 270 ? -6.981 0.441 -1.636 1.00 95.50 270 VAL A CA 1
ATOM 2102 C C . VAL A 1 270 ? -8.054 0.350 -2.708 1.00 95.50 270 VAL A C 1
ATOM 2104 O O . VAL A 1 270 ? -9.215 0.692 -2.479 1.00 95.50 270 VAL A O 1
ATOM 2107 N N . SER A 1 271 ? -7.691 -0.189 -3.869 1.00 95.69 271 SER A N 1
ATOM 2108 C CA . SER A 1 271 ? -8.597 -0.305 -5.011 1.00 95.69 271 SER A CA 1
ATOM 2109 C C . SER A 1 271 ? -8.475 -1.650 -5.714 1.00 95.69 271 SER A C 1
ATOM 2111 O O . SER A 1 271 ? -7.410 -2.252 -5.753 1.00 95.69 271 SER A O 1
ATOM 2113 N N . ALA A 1 272 ? -9.566 -2.118 -6.320 1.00 95.75 272 ALA A N 1
ATOM 2114 C CA . ALA A 1 272 ? -9.539 -3.259 -7.239 1.00 95.75 272 ALA A CA 1
ATOM 2115 C C . ALA A 1 272 ? -9.141 -2.854 -8.674 1.00 95.75 272 ALA A C 1
ATOM 2117 O O . ALA A 1 272 ? -8.983 -3.711 -9.544 1.00 95.75 272 ALA A O 1
ATOM 2118 N N . ASN A 1 273 ? -9.014 -1.551 -8.944 1.00 92.69 273 ASN A N 1
ATOM 2119 C CA . ASN A 1 273 ? -8.730 -1.036 -10.276 1.00 92.69 273 ASN A CA 1
ATOM 2120 C C . ASN A 1 273 ? -7.229 -1.116 -10.565 1.00 92.69 273 ASN A C 1
ATOM 2122 O O . ASN A 1 273 ? -6.433 -0.407 -9.954 1.00 92.69 273 ASN A O 1
ATOM 2126 N N . ILE A 1 274 ? -6.859 -1.955 -11.532 1.00 91.94 274 ILE A N 1
ATOM 2127 C CA . ILE A 1 274 ? -5.486 -2.090 -12.024 1.00 91.94 274 ILE A CA 1
ATOM 2128 C C . ILE A 1 274 ? -5.480 -1.878 -13.531 1.00 91.94 274 ILE A C 1
ATOM 2130 O O . ILE A 1 274 ? -6.305 -2.444 -14.253 1.00 91.94 274 ILE A O 1
ATOM 2134 N N . THR A 1 275 ? -4.532 -1.077 -14.005 1.00 88.06 275 THR A N 1
ATOM 2135 C CA . THR A 1 275 ? -4.340 -0.804 -15.428 1.00 88.06 275 THR A CA 1
ATOM 2136 C C . THR A 1 275 ? -3.836 -2.049 -16.159 1.00 88.06 275 THR A C 1
ATOM 2138 O O . THR A 1 275 ? -2.920 -2.733 -15.704 1.00 88.06 275 THR A O 1
ATOM 2141 N N . ALA A 1 276 ? -4.422 -2.350 -17.319 1.00 82.25 276 ALA A N 1
ATOM 2142 C CA . ALA A 1 276 ? -3.956 -3.445 -18.165 1.00 82.25 276 ALA A CA 1
ATOM 2143 C C . ALA A 1 276 ? -2.525 -3.183 -18.668 1.00 82.25 276 ALA A C 1
ATOM 2145 O O . ALA A 1 276 ? -2.191 -2.059 -19.030 1.00 82.25 276 ALA A O 1
ATOM 2146 N N . GLY A 1 277 ? -1.694 -4.226 -18.711 1.00 86.88 277 GLY A N 1
ATOM 2147 C CA . GLY A 1 277 ? -0.319 -4.140 -19.219 1.00 86.88 277 GLY A CA 1
ATOM 2148 C C . GLY A 1 277 ? 0.712 -3.566 -18.241 1.00 86.88 277 GLY A C 1
ATOM 2149 O O . GLY A 1 277 ? 1.888 -3.562 -18.570 1.00 86.88 277 GLY A O 1
ATOM 2150 N N . ILE A 1 278 ? 0.318 -3.156 -17.028 1.00 93.12 278 ILE A N 1
ATOM 2151 C CA . ILE A 1 278 ? 1.248 -2.592 -16.027 1.00 93.12 278 ILE A CA 1
ATOM 2152 C C . ILE A 1 278 ? 2.322 -3.587 -15.544 1.00 93.12 278 ILE A C 1
ATOM 2154 O O . ILE A 1 278 ? 3.340 -3.192 -14.992 1.00 93.12 278 ILE A O 1
ATOM 2158 N N . PHE A 1 279 ? 2.106 -4.888 -15.762 1.00 95.88 279 PHE A N 1
ATOM 2159 C CA . PHE A 1 279 ? 3.041 -5.956 -15.389 1.00 95.88 279 PHE A CA 1
ATOM 2160 C C . PHE A 1 279 ? 3.962 -6.402 -16.536 1.00 95.88 279 PHE A C 1
ATOM 2162 O O . PHE A 1 279 ? 4.645 -7.427 -16.426 1.00 95.88 279 PHE A O 1
ATOM 2169 N N . GLU A 1 280 ? 3.955 -5.670 -17.649 1.00 94.88 280 GLU A N 1
ATOM 2170 C CA . GLU A 1 280 ? 4.821 -5.925 -18.793 1.00 94.88 280 GLU A CA 1
ATOM 2171 C C . GLU A 1 280 ? 5.970 -4.920 -18.833 1.00 94.88 280 GLU A C 1
ATOM 2173 O O . GLU A 1 280 ? 5.789 -3.734 -18.564 1.00 94.88 280 GLU A O 1
ATOM 2178 N N . ILE A 1 281 ? 7.162 -5.402 -19.188 1.00 94.69 281 ILE A N 1
ATOM 2179 C CA . ILE A 1 281 ? 8.269 -4.514 -19.548 1.00 94.69 281 ILE A CA 1
ATOM 2180 C C . ILE A 1 281 ? 7.940 -3.944 -20.932 1.00 94.69 281 ILE A C 1
ATOM 2182 O O . ILE A 1 281 ? 7.669 -4.743 -21.832 1.00 94.69 281 ILE A O 1
ATOM 2186 N N . PRO A 1 282 ? 7.952 -2.615 -21.124 1.00 93.00 282 PRO A N 1
ATOM 2187 C CA . PRO A 1 282 ? 7.683 -2.028 -22.430 1.00 93.00 282 PRO A CA 1
ATOM 2188 C C . PRO A 1 282 ? 8.665 -2.525 -23.503 1.00 93.00 282 PRO A C 1
ATOM 2190 O O . PRO A 1 282 ? 9.856 -2.690 -23.237 1.00 93.00 282 PRO A O 1
ATOM 2193 N N . ASP A 1 283 ? 8.174 -2.738 -24.727 1.00 93.31 283 ASP A N 1
ATOM 2194 C CA . ASP A 1 283 ? 8.955 -3.325 -25.831 1.00 93.31 283 ASP A CA 1
ATOM 2195 C C . ASP A 1 283 ? 10.189 -2.493 -26.232 1.00 93.31 283 ASP A C 1
ATOM 2197 O O . ASP A 1 283 ? 11.115 -3.010 -26.857 1.00 93.31 283 ASP A O 1
ATOM 2201 N N . ASP A 1 284 ? 10.205 -1.198 -25.904 1.00 95.00 284 ASP A N 1
ATOM 2202 C CA . ASP A 1 284 ? 11.317 -0.285 -26.172 1.00 95.00 284 ASP A CA 1
ATOM 2203 C C . ASP A 1 284 ? 12.450 -0.371 -25.135 1.00 95.00 284 ASP A C 1
ATOM 2205 O O . ASP A 1 284 ? 13.456 0.319 -25.296 1.00 95.00 284 ASP A O 1
ATOM 2209 N N . TYR A 1 285 ? 12.324 -1.214 -24.102 1.00 96.50 285 TYR A N 1
ATOM 2210 C CA . TYR A 1 285 ? 13.344 -1.371 -23.064 1.00 96.50 285 TYR A CA 1
ATOM 2211 C C . TYR A 1 285 ? 14.341 -2.482 -23.399 1.00 96.50 285 TYR A C 1
ATOM 2213 O O . TYR A 1 285 ? 13.974 -3.597 -23.771 1.00 96.50 285 TYR A O 1
ATOM 2221 N N . SER A 1 286 ? 15.627 -2.220 -23.165 1.00 95.94 286 SER A N 1
ATOM 2222 C CA . SER A 1 286 ? 16.644 -3.274 -23.120 1.00 95.94 286 SER A CA 1
ATOM 2223 C C . SER A 1 286 ? 16.727 -3.878 -21.719 1.00 95.94 286 SER A C 1
ATOM 2225 O O . SER A 1 286 ? 16.815 -3.138 -20.739 1.00 95.94 286 SER A O 1
ATOM 2227 N N . ILE A 1 287 ? 16.758 -5.207 -21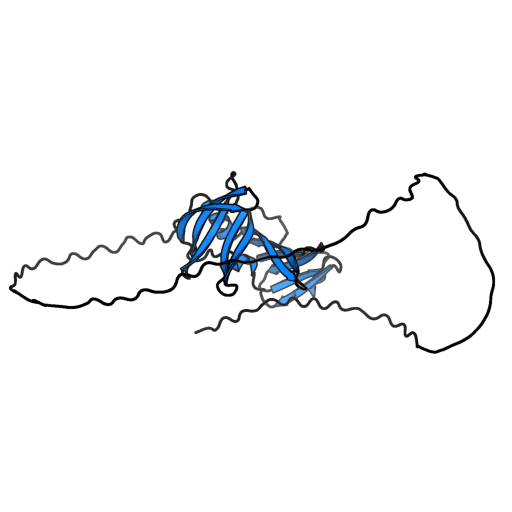.624 1.00 94.56 287 ILE A N 1
ATOM 2228 C CA . ILE A 1 287 ? 16.940 -5.920 -20.353 1.00 94.56 287 ILE A CA 1
ATOM 2229 C C . ILE A 1 287 ? 18.431 -6.203 -20.153 1.00 94.56 287 ILE A C 1
ATOM 2231 O O . ILE A 1 287 ? 19.064 -6.764 -21.054 1.00 94.56 287 ILE A O 1
ATOM 2235 N N . SER A 1 288 ? 18.971 -5.823 -18.993 1.00 86.06 288 SER A N 1
ATOM 2236 C CA . SER A 1 288 ? 20.361 -6.061 -18.582 1.00 86.06 288 SER A CA 1
ATOM 2237 C C . SER A 1 288 ? 20.478 -6.996 -17.385 1.00 86.06 288 SER A C 1
ATOM 2239 O O . SER A 1 288 ? 19.542 -7.042 -16.551 1.00 86.06 288 SER A O 1
#

Solvent-accessible surface area (backbone atoms only — not comparable to full-atom values): 19144 Å² total; per-residue (Å²): 137,84,84,82,77,87,75,79,84,76,80,77,81,77,79,80,79,81,80,78,86,75,89,77,82,89,80,82,86,84,85,81,88,80,86,81,89,84,90,81,91,86,87,90,82,88,82,91,81,88,90,86,84,91,82,84,88,87,89,84,87,86,89,82,89,85,85,88,84,86,83,88,84,83,86,83,89,78,90,83,82,87,83,88,79,93,89,80,83,87,88,83,88,85,89,78,92,73,96,70,82,81,75,75,79,83,88,74,73,80,70,75,86,65,61,60,62,48,84,71,53,43,64,56,52,52,32,59,72,65,36,39,24,25,42,36,41,41,46,71,46,76,56,99,85,40,81,40,51,33,37,40,40,38,39,36,54,70,85,30,35,27,36,40,39,41,38,77,88,69,54,70,48,41,38,39,32,46,97,65,23,26,28,43,50,37,84,87,80,32,35,30,45,60,41,89,41,68,81,82,62,62,77,59,64,68,58,70,69,59,63,39,36,57,73,46,77,50,77,49,77,56,94,95,40,67,24,54,26,44,31,31,28,26,70,83,68,51,59,36,35,44,26,17,43,92,84,60,46,61,39,37,39,34,36,68,39,78,88,77,71,40,74,49,72,32,42,35,43,77,40,67,73,71,72,85,70,64,86,55,81,60,91,82,43,48,79,85

Nearest PDB structures (foldseek):
  2p4b-assembly2_C-2  TM=5.342E-01  e=1.906E-05  Escherichia coli K-12
  6e7o-assembly1_A  TM=5.428E-01  e=6.602E-05  Homo sapiens
  3m4w-assembly1_C  TM=4.828E-01  e=2.124E-05  Escherichia coli K-12
  2p4b-assembly1_A  TM=4.863E-01  e=8.649E-05  Escherichia coli K-12
  2v42-assembly1_A  TM=4.761E-01  e=1.017E-04  Escherichia coli BL21(DE3)

pLDDT: mean 70.14, std 26.14, range [24.98, 97.56]

Radius of gyration: 34.78 Å; Cα contacts (8 Å, |Δi|>4): 359; chains: 1; bounding box: 74×99×98 Å

Secondary structure (DSSP, 8-state):
------------------------------------------------------------------------------------------------------PPP-------------TTTHHHHHHHHTTEEEEEEEEEEEETTEEEEEEEEEEEETTEEEEEEEETTS-EEEEEEETTEEEEEETTTTEEEEEES----HHHHHS--TT-EEEEEEEEEETTEEEEEEEEE-TT--EEEEEE-TTS-EEEEEEEETTTTEEEEEEEEEES---TTTTSPPTTPEE-